Protein AF-A0A923EZ91-F1 (afdb_monomer_lite)

Secondary structure (DSSP, 8-state):
---HHHHHHHHHTSTTEEEEEEE-TTT--EEEEEE-SSTTPPTT---HHHHHHHHHHHHHTSTT--SS---EEEEE-SSEEEEEEEEEETTEEEEEEEEEETTT--HHHHHHHHHTS--TT---------TT-----S---S---PPPPPPP--------------------------------------TTTHHHH-HHHHHHHHHHHHHHHT------

Sequence (220 aa):
MESWSEVLRGVLDAPGVRYTCLADPATGAVVAAHGRAGPGDPAGAVPDEAAAVLGWGAAELGPGAAGIGFQDGVITTGATYHLVRTLRRDGTTMLAYLQVDRVRGNLALARRALLALPTDDQVPVPHPRRPGETPEPAGRSAADRAPAVPLPRREAGPGGAPPSAVAPSTSPSGATGEVPAVPLSAPPGQPGGRWADDLRTMARILAGLRRLDEYPTAGS

pLDDT: mean 74.23, std 20.12, range [34.09, 97.75]

Radius of gyration: 29.28 Å; chains: 1; bounding box: 71×85×53 Å

Structure (mmCIF, N/CA/C/O backbone):
data_AF-A0A923EZ91-F1
#
_entry.id   AF-A0A923EZ91-F1
#
loop_
_atom_site.group_PDB
_atom_site.id
_atom_site.type_symbol
_atom_site.label_atom_id
_atom_site.label_alt_id
_atom_site.label_comp_id
_atom_site.label_asym_id
_atom_site.label_entity_id
_atom_site.label_seq_id
_atom_site.pdbx_PDB_ins_code
_atom_site.Cartn_x
_atom_site.Cartn_y
_atom_site.Cartn_z
_atom_site.occupancy
_atom_site.B_iso_or_equiv
_atom_site.auth_seq_id
_atom_site.auth_comp_id
_atom_site.auth_asym_id
_atom_site.auth_atom_id
_atom_site.pdbx_PDB_model_num
ATOM 1 N N . MET A 1 1 ? -0.634 -14.173 20.125 1.00 61.66 1 MET A N 1
ATOM 2 C CA . MET A 1 1 ? -1.172 -13.237 19.119 1.00 61.66 1 MET A CA 1
ATOM 3 C C . MET A 1 1 ? 0.010 -12.802 18.275 1.00 61.66 1 MET A C 1
ATOM 5 O O . MET A 1 1 ? 0.963 -12.299 18.856 1.00 61.66 1 MET A O 1
ATOM 9 N N . GLU A 1 2 ? 0.012 -13.090 16.973 1.00 75.38 2 GLU A N 1
ATOM 10 C CA . GLU A 1 2 ? 1.128 -12.703 16.097 1.00 75.38 2 GLU A CA 1
ATOM 11 C C . GLU A 1 2 ? 1.251 -11.178 16.045 1.00 75.38 2 GLU A C 1
ATOM 13 O O . GLU A 1 2 ? 0.250 -10.453 15.972 1.00 75.38 2 GLU A O 1
ATOM 18 N N . SER A 1 3 ? 2.490 -10.693 16.116 1.00 88.88 3 SER A N 1
ATOM 19 C CA . SER A 1 3 ? 2.780 -9.265 15.988 1.00 88.88 3 SER A CA 1
ATOM 20 C C . SER A 1 3 ? 2.649 -8.827 14.527 1.00 88.88 3 SER A C 1
ATOM 22 O O . SER A 1 3 ? 2.959 -9.595 13.618 1.00 88.88 3 SER A O 1
ATOM 24 N N . TRP A 1 4 ? 2.269 -7.570 14.268 1.00 90.19 4 TRP A N 1
ATOM 25 C CA . TRP A 1 4 ? 2.244 -7.025 12.900 1.00 90.19 4 TRP A CA 1
ATOM 26 C C . TRP A 1 4 ? 3.580 -7.182 12.171 1.00 90.19 4 TRP A C 1
ATOM 28 O O . TRP A 1 4 ? 3.612 -7.433 10.971 1.00 90.19 4 TRP A O 1
ATOM 38 N N . SER A 1 5 ? 4.685 -7.095 12.909 1.00 90.31 5 SER A N 1
ATOM 39 C CA . SER A 1 5 ? 6.029 -7.303 12.378 1.00 90.31 5 SER A CA 1
ATOM 40 C C . SER A 1 5 ? 6.229 -8.714 11.808 1.00 90.31 5 SER A C 1
ATOM 42 O O . SER A 1 5 ? 6.845 -8.868 10.759 1.00 90.31 5 SER A O 1
ATOM 44 N N . GLU A 1 6 ? 5.697 -9.741 12.469 1.00 91.06 6 GLU A N 1
ATOM 45 C CA . GLU A 1 6 ? 5.786 -11.133 12.017 1.00 91.06 6 GLU A CA 1
ATOM 46 C C . GLU A 1 6 ? 4.914 -11.382 10.785 1.00 91.06 6 GLU A C 1
ATOM 48 O O . GLU A 1 6 ? 5.395 -11.923 9.790 1.00 91.06 6 GLU A O 1
ATOM 53 N N . VAL A 1 7 ? 3.679 -10.877 10.806 1.00 91.69 7 VAL A N 1
ATOM 54 C CA . VAL A 1 7 ? 2.744 -10.983 9.679 1.00 91.69 7 VAL A CA 1
ATOM 55 C C . VAL A 1 7 ? 3.311 -10.310 8.423 1.00 91.69 7 VAL A C 1
ATOM 57 O O . VAL A 1 7 ? 3.325 -10.907 7.347 1.00 91.69 7 VAL A O 1
ATOM 60 N N . LEU A 1 8 ? 3.831 -9.084 8.547 1.00 92.81 8 LEU A N 1
ATOM 61 C CA . LEU A 1 8 ? 4.430 -8.360 7.422 1.00 92.81 8 LEU A CA 1
ATOM 62 C C . LEU A 1 8 ? 5.681 -9.055 6.872 1.00 92.81 8 LEU A C 1
ATOM 64 O O . LEU A 1 8 ? 5.946 -8.980 5.673 1.00 92.81 8 LEU A O 1
ATOM 68 N N . ARG A 1 9 ? 6.440 -9.758 7.717 1.00 92.06 9 ARG A N 1
ATOM 69 C CA . ARG A 1 9 ? 7.590 -10.536 7.251 1.00 92.06 9 ARG A CA 1
ATOM 70 C C . ARG A 1 9 ? 7.154 -11.674 6.328 1.00 92.06 9 ARG A C 1
ATOM 72 O O . ARG A 1 9 ? 7.775 -11.845 5.290 1.00 92.06 9 ARG A O 1
ATOM 79 N N . GLY A 1 10 ? 6.054 -12.364 6.638 1.00 92.50 10 GLY A N 1
ATOM 80 C CA . GLY A 1 10 ? 5.489 -13.388 5.748 1.00 92.50 10 GLY A CA 1
ATOM 81 C C . GLY A 1 10 ? 4.967 -12.826 4.418 1.00 92.50 10 GLY A C 1
ATOM 82 O O . GLY A 1 10 ? 5.003 -13.503 3.394 1.00 92.50 10 GLY A O 1
ATOM 83 N N . VAL A 1 11 ? 4.531 -11.562 4.387 1.00 93.44 11 VAL A N 1
ATOM 84 C CA . VAL A 1 11 ? 4.134 -10.893 3.134 1.00 93.44 11 VAL A CA 1
ATOM 85 C C . VAL A 1 11 ? 5.327 -10.661 2.202 1.00 93.44 11 VAL A C 1
ATOM 87 O O . VAL A 1 11 ? 5.164 -10.744 0.983 1.00 93.44 11 VAL A O 1
ATOM 90 N N . LEU A 1 12 ? 6.524 -10.402 2.743 1.00 92.94 12 LEU A N 1
ATOM 91 C CA . LEU A 1 12 ? 7.735 -10.225 1.932 1.00 92.94 12 LEU A CA 1
ATOM 92 C C . LEU A 1 12 ? 8.145 -11.484 1.162 1.00 92.94 12 LEU A C 1
ATOM 94 O O . LEU A 1 12 ? 8.846 -11.367 0.160 1.00 92.94 12 LEU A O 1
ATOM 98 N N . ASP A 1 13 ? 7.689 -12.663 1.584 1.00 92.69 13 ASP A N 1
ATOM 99 C CA . ASP A 1 13 ? 7.975 -13.917 0.885 1.00 92.69 13 ASP A CA 1
ATOM 100 C C . ASP A 1 13 ? 7.211 -14.032 -0.449 1.00 92.69 13 ASP A C 1
ATOM 102 O O . ASP A 1 13 ? 7.511 -14.896 -1.279 1.00 92.69 13 ASP A O 1
ATOM 106 N N . ALA A 1 14 ? 6.228 -13.157 -0.702 1.00 92.56 14 ALA A N 1
ATOM 107 C CA . ALA A 1 14 ? 5.531 -13.128 -1.980 1.00 92.56 14 ALA A CA 1
ATOM 108 C C . ALA A 1 14 ? 6.472 -12.663 -3.119 1.00 92.56 14 ALA A C 1
ATOM 110 O O . ALA A 1 14 ? 7.186 -11.664 -2.979 1.00 92.56 14 ALA A O 1
ATOM 111 N N . PRO A 1 15 ? 6.457 -13.333 -4.292 1.00 92.69 15 PRO A N 1
ATOM 112 C CA . PRO A 1 15 ? 7.386 -13.034 -5.378 1.00 92.69 15 PRO A CA 1
ATOM 113 C C . PRO A 1 15 ? 7.377 -11.563 -5.811 1.00 92.69 15 PRO A C 1
ATOM 115 O O . PRO A 1 15 ? 6.359 -11.037 -6.270 1.00 92.69 15 PRO A O 1
ATOM 118 N N . GLY A 1 16 ? 8.549 -10.931 -5.706 1.00 92.19 16 GLY A N 1
ATOM 119 C CA . GLY A 1 16 ? 8.814 -9.557 -6.134 1.00 92.19 16 GLY A CA 1
ATOM 120 C C . GLY A 1 16 ? 8.332 -8.463 -5.184 1.00 92.19 16 GLY A C 1
ATOM 121 O O . GLY A 1 16 ? 8.466 -7.293 -5.538 1.00 92.19 16 GLY A O 1
ATOM 122 N N . VAL A 1 17 ? 7.821 -8.796 -3.993 1.00 94.81 17 VAL A N 1
ATOM 123 C CA . VAL A 1 17 ? 7.622 -7.797 -2.934 1.00 94.81 17 VAL A CA 1
ATOM 124 C C . VAL A 1 17 ? 8.995 -7.336 -2.435 1.00 94.81 17 VAL A C 1
ATOM 126 O O . VAL A 1 17 ? 9.851 -8.146 -2.090 1.00 94.81 17 VAL A O 1
ATOM 129 N N . ARG A 1 18 ? 9.231 -6.023 -2.437 1.00 93.69 18 ARG A N 1
ATOM 130 C CA . ARG A 1 18 ? 10.512 -5.409 -2.038 1.00 93.69 18 ARG A CA 1
ATOM 131 C C . ARG A 1 18 ? 10.446 -4.742 -0.672 1.00 93.69 18 ARG A C 1
ATOM 133 O O . ARG A 1 18 ? 11.436 -4.711 0.059 1.00 93.69 18 ARG A O 1
ATOM 140 N N . TYR A 1 19 ? 9.279 -4.199 -0.355 1.00 94.94 19 TYR A N 1
ATOM 141 C CA . TYR A 1 19 ? 9.038 -3.442 0.857 1.00 94.94 19 TYR A CA 1
ATOM 142 C C . TYR A 1 19 ? 7.577 -3.576 1.273 1.00 94.94 19 TYR A C 1
ATOM 144 O O . TYR A 1 19 ? 6.684 -3.652 0.426 1.00 94.94 19 TYR A O 1
ATOM 152 N N . THR A 1 20 ? 7.334 -3.575 2.577 1.00 96.50 20 THR A N 1
ATOM 153 C CA . THR A 1 20 ? 5.992 -3.499 3.139 1.00 96.50 20 THR A CA 1
ATOM 154 C C . THR A 1 20 ? 6.000 -2.745 4.458 1.00 96.50 20 THR A C 1
ATOM 156 O O . THR A 1 20 ? 6.954 -2.843 5.231 1.00 96.50 20 THR A O 1
ATOM 159 N N . CYS A 1 21 ? 4.937 -1.998 4.730 1.00 96.00 21 CYS A N 1
ATOM 160 C CA . CYS A 1 21 ? 4.754 -1.352 6.018 1.00 96.00 21 CYS A CA 1
ATOM 161 C C . CYS A 1 21 ? 3.283 -1.262 6.417 1.00 96.00 21 CYS A C 1
ATOM 163 O O . CYS A 1 21 ? 2.377 -1.453 5.604 1.00 96.00 21 CYS A O 1
ATOM 165 N N . LEU A 1 22 ? 3.076 -0.978 7.698 1.00 95.88 22 LEU A N 1
ATOM 166 C CA . LEU A 1 22 ? 1.795 -0.650 8.296 1.00 95.88 22 LEU A CA 1
ATOM 167 C C . LEU A 1 22 ? 1.913 0.730 8.937 1.00 95.88 22 LEU A C 1
ATOM 169 O O . LEU A 1 22 ? 2.823 0.951 9.739 1.00 95.88 22 LEU A O 1
ATOM 173 N N . ALA A 1 23 ? 1.002 1.635 8.598 1.00 95.75 23 ALA A N 1
ATOM 174 C CA . ALA A 1 23 ? 0.987 2.998 9.107 1.00 95.75 23 ALA A CA 1
ATOM 175 C C . ALA A 1 23 ? -0.370 3.358 9.712 1.00 95.75 23 ALA A C 1
ATOM 177 O O . ALA A 1 23 ? -1.413 2.914 9.234 1.00 95.75 23 ALA A O 1
ATOM 178 N N . ASP A 1 24 ? -0.344 4.190 10.744 1.00 93.75 24 ASP A N 1
ATOM 179 C CA . ASP A 1 24 ? -1.526 4.856 11.273 1.00 93.75 24 ASP A CA 1
ATOM 180 C C . ASP A 1 24 ? -1.874 6.049 10.360 1.00 93.75 24 ASP A C 1
ATOM 182 O O . ASP A 1 24 ? -1.075 6.984 10.257 1.00 93.75 24 ASP A O 1
ATOM 186 N N . PRO A 1 25 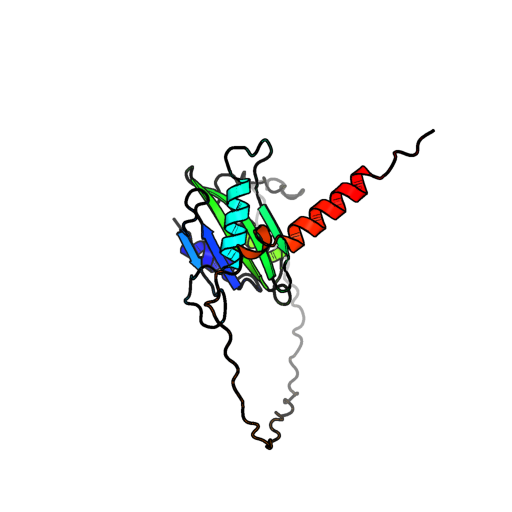? -3.037 6.050 9.684 1.00 92.75 25 PRO A N 1
ATOM 187 C CA . PRO A 1 25 ? -3.430 7.129 8.784 1.00 92.75 25 PRO A CA 1
ATOM 188 C C . PRO A 1 25 ? -3.717 8.452 9.504 1.00 92.75 25 PRO A C 1
ATOM 190 O O . PRO A 1 25 ? -3.631 9.500 8.873 1.00 92.75 25 PRO A O 1
ATOM 193 N N . ALA A 1 26 ? -4.054 8.435 10.799 1.00 90.38 26 ALA A N 1
ATOM 194 C CA . ALA A 1 26 ? -4.361 9.654 11.545 1.00 90.38 26 ALA A CA 1
ATOM 195 C C . ALA A 1 26 ? -3.096 10.454 11.881 1.00 90.38 26 ALA A C 1
ATOM 197 O O . ALA A 1 26 ? -3.114 11.684 11.876 1.00 90.38 26 ALA A O 1
ATOM 198 N N . THR A 1 27 ? -1.995 9.758 12.174 1.00 90.69 27 THR A N 1
ATOM 199 C CA . THR A 1 27 ? -0.721 10.373 12.579 1.00 90.69 27 THR A CA 1
ATOM 200 C C . THR A 1 27 ? 0.352 10.325 11.492 1.00 90.69 27 THR A C 1
ATOM 202 O O . THR A 1 27 ? 1.344 11.046 11.578 1.00 90.69 27 THR A O 1
ATOM 205 N N . GLY A 1 28 ? 0.188 9.463 10.485 1.00 90.19 28 GLY A N 1
ATOM 206 C CA . GLY A 1 28 ? 1.225 9.120 9.512 1.00 90.19 28 GLY A CA 1
ATOM 207 C C . GLY A 1 28 ? 2.343 8.239 10.086 1.00 90.19 28 GLY A C 1
ATOM 208 O O . GLY A 1 28 ? 3.320 7.963 9.390 1.00 90.19 28 GLY A O 1
ATOM 209 N N . ALA A 1 29 ? 2.239 7.801 11.346 1.00 92.62 29 ALA A N 1
ATOM 210 C CA . ALA A 1 29 ? 3.283 7.028 12.005 1.00 92.62 29 ALA A CA 1
ATOM 211 C C . ALA A 1 29 ? 3.342 5.590 11.472 1.00 92.62 29 ALA A C 1
ATOM 213 O O . ALA A 1 29 ? 2.330 4.893 11.400 1.00 92.62 29 ALA A O 1
ATOM 214 N N . VAL A 1 30 ? 4.545 5.111 11.149 1.00 94.06 30 VAL A N 1
ATOM 215 C CA . VAL A 1 30 ? 4.759 3.721 10.730 1.00 94.06 30 VAL A CA 1
ATOM 216 C C . VAL A 1 30 ? 4.922 2.822 11.951 1.00 94.06 30 VAL A C 1
ATOM 218 O O . VAL A 1 30 ? 5.868 2.958 12.722 1.00 94.06 30 VAL A O 1
ATOM 221 N N . VAL A 1 31 ? 3.990 1.883 12.106 1.00 93.38 31 VAL A N 1
ATOM 222 C CA . VAL A 1 31 ? 3.913 0.926 13.219 1.00 93.38 31 VAL A CA 1
ATOM 223 C C . VAL A 1 31 ? 4.880 -0.239 13.010 1.00 93.38 31 VAL A C 1
ATOM 225 O O . VAL A 1 31 ? 5.478 -0.745 13.957 1.00 93.38 31 VAL A O 1
ATOM 228 N N . ALA A 1 32 ? 5.031 -0.681 11.761 1.00 93.25 32 ALA A N 1
ATOM 229 C CA . ALA A 1 32 ? 5.967 -1.727 11.374 1.00 93.25 32 ALA A CA 1
ATOM 230 C C . ALA A 1 32 ? 6.364 -1.559 9.906 1.00 93.25 32 ALA A C 1
ATOM 232 O O . ALA A 1 32 ? 5.529 -1.213 9.074 1.00 93.25 32 ALA A O 1
ATOM 233 N N . ALA A 1 33 ? 7.621 -1.846 9.580 1.00 93.81 33 ALA A N 1
ATOM 234 C CA . ALA A 1 33 ? 8.127 -1.829 8.215 1.00 93.81 33 ALA A CA 1
ATOM 235 C C . ALA A 1 33 ? 9.182 -2.914 8.022 1.00 93.81 33 ALA A C 1
ATOM 237 O O . ALA A 1 33 ? 10.007 -3.149 8.904 1.00 93.81 33 ALA A O 1
ATOM 238 N N . HIS A 1 34 ? 9.173 -3.542 6.850 1.00 93.69 34 HIS A N 1
ATOM 239 C CA . HIS A 1 34 ? 10.154 -4.542 6.452 1.00 93.69 34 HIS A CA 1
ATOM 240 C C . HIS A 1 34 ? 10.511 -4.404 4.976 1.00 93.69 34 HIS A C 1
ATOM 242 O O . HIS A 1 34 ? 9.739 -3.899 4.163 1.00 93.69 34 HIS A O 1
ATOM 248 N N . GLY A 1 35 ? 11.688 -4.918 4.629 1.00 89.88 35 GLY A N 1
ATOM 249 C CA . GLY A 1 35 ? 12.231 -4.859 3.279 1.00 89.88 35 GLY A CA 1
ATOM 250 C C . GLY A 1 35 ? 13.130 -3.643 3.078 1.00 89.88 35 GLY A C 1
ATOM 251 O O . GLY A 1 35 ? 13.556 -2.998 4.042 1.00 89.88 35 GLY A O 1
ATOM 252 N N . ARG A 1 36 ? 13.460 -3.361 1.816 1.00 79.69 36 ARG A N 1
ATOM 253 C CA . ARG A 1 36 ? 14.387 -2.286 1.448 1.00 79.69 36 ARG A CA 1
ATOM 254 C C . ARG A 1 36 ? 13.772 -1.366 0.406 1.00 79.69 36 ARG A C 1
ATOM 256 O O . ARG A 1 36 ? 13.367 -1.824 -0.658 1.00 79.69 36 ARG A O 1
ATOM 263 N N . ALA A 1 37 ? 13.775 -0.077 0.731 1.00 66.06 37 ALA A N 1
ATOM 264 C CA . ALA A 1 37 ? 13.381 1.016 -0.149 1.00 66.06 37 ALA A CA 1
ATOM 265 C C . ALA A 1 37 ? 14.317 1.150 -1.362 1.00 66.06 37 ALA A C 1
ATOM 267 O O . ALA A 1 37 ? 13.864 1.350 -2.488 1.00 66.06 37 ALA A O 1
ATOM 268 N N . GLY A 1 38 ? 15.616 0.941 -1.141 1.00 68.50 38 GLY A N 1
ATOM 269 C CA . GLY A 1 38 ? 16.637 1.031 -2.170 1.00 68.50 38 GLY A CA 1
ATOM 270 C C . GLY A 1 38 ? 18.004 0.511 -1.712 1.00 68.50 38 GLY A C 1
ATOM 271 O O . GLY A 1 38 ? 18.172 0.022 -0.585 1.00 68.50 38 GLY A O 1
ATOM 272 N N . PRO A 1 39 ? 19.007 0.548 -2.605 1.00 67.75 39 PRO A N 1
ATOM 273 C CA . PRO A 1 39 ? 20.380 0.202 -2.267 1.00 67.75 39 PRO A CA 1
ATOM 274 C C . PRO A 1 39 ? 20.954 1.228 -1.282 1.00 67.75 39 PRO A C 1
ATOM 276 O O . PRO A 1 39 ? 21.077 2.399 -1.614 1.00 67.75 39 PRO A O 1
ATOM 279 N N . GLY A 1 40 ? 21.348 0.776 -0.090 1.00 71.44 40 GLY A N 1
ATOM 280 C CA . GLY A 1 40 ? 21.983 1.628 0.925 1.00 71.44 40 GLY A CA 1
ATOM 281 C C . GLY A 1 40 ? 21.047 2.124 2.027 1.00 71.44 40 GLY A C 1
ATOM 282 O O . GLY A 1 40 ? 21.537 2.516 3.082 1.00 71.44 40 GLY A O 1
ATOM 283 N N . ASP A 1 41 ? 19.731 2.004 1.849 1.00 74.31 41 ASP A N 1
ATOM 284 C CA . ASP A 1 41 ? 18.780 2.382 2.893 1.00 74.31 41 ASP A CA 1
ATOM 285 C C . ASP A 1 41 ? 18.815 1.396 4.072 1.00 74.31 41 ASP A C 1
ATOM 287 O O . ASP A 1 41 ? 18.983 0.172 3.872 1.00 74.31 41 ASP A O 1
ATOM 291 N N . PRO A 1 42 ? 18.650 1.896 5.314 1.00 74.88 42 PRO A N 1
ATOM 292 C CA . PRO A 1 42 ? 18.518 1.028 6.466 1.00 74.88 42 PRO A CA 1
ATOM 293 C C . PRO A 1 42 ? 17.230 0.208 6.352 1.00 74.88 42 PRO A C 1
ATOM 295 O O . PRO A 1 42 ? 16.220 0.650 5.799 1.00 74.88 42 PRO A O 1
ATOM 298 N N . ALA A 1 43 ? 17.272 -1.020 6.868 1.00 74.00 43 ALA A N 1
ATOM 299 C CA . ALA A 1 43 ? 16.097 -1.881 6.889 1.00 74.00 43 ALA A CA 1
ATOM 300 C C . ALA A 1 43 ? 14.959 -1.190 7.658 1.00 74.00 43 ALA A C 1
ATOM 302 O O . ALA A 1 43 ? 15.171 -0.687 8.759 1.00 74.00 43 ALA A O 1
ATOM 303 N N . GLY A 1 44 ? 13.765 -1.162 7.064 1.00 74.31 44 GLY A N 1
ATOM 304 C CA . GLY A 1 44 ? 12.589 -0.527 7.664 1.00 74.31 44 GLY A CA 1
ATOM 305 C C . GLY A 1 44 ? 12.463 0.985 7.434 1.00 74.31 44 GLY A C 1
ATOM 306 O O . GLY A 1 44 ? 11.438 1.546 7.815 1.00 74.31 44 GLY A O 1
ATOM 307 N N . ALA A 1 45 ? 13.424 1.644 6.771 1.00 84.81 45 ALA A N 1
ATOM 308 C CA . ALA A 1 45 ? 13.227 3.019 6.306 1.00 84.81 45 ALA A CA 1
ATOM 309 C C . ALA A 1 45 ? 12.021 3.106 5.366 1.00 84.81 45 ALA A C 1
ATOM 311 O O . ALA A 1 45 ? 11.817 2.218 4.539 1.00 84.81 45 ALA A O 1
ATOM 312 N N . VAL A 1 46 ? 11.228 4.169 5.495 1.00 89.31 46 VAL A N 1
ATOM 313 C CA . VAL A 1 46 ? 10.054 4.406 4.649 1.00 89.31 46 VAL A CA 1
ATOM 314 C C . VAL A 1 46 ? 10.513 5.085 3.358 1.00 89.31 46 VAL A C 1
ATOM 316 O O . VAL A 1 46 ? 11.022 6.200 3.440 1.00 89.31 46 VAL A O 1
ATOM 319 N N . PRO A 1 47 ? 10.364 4.449 2.180 1.00 90.56 47 PRO A N 1
ATOM 320 C CA . PRO A 1 47 ? 10.670 5.103 0.910 1.00 90.56 47 PRO A CA 1
ATOM 321 C C . PRO A 1 47 ? 9.789 6.339 0.690 1.00 90.56 47 PRO A C 1
ATOM 323 O O . PRO A 1 47 ? 8.604 6.303 1.021 1.00 90.56 47 PRO A O 1
ATOM 326 N N . ASP A 1 48 ? 10.310 7.370 0.020 1.00 90.81 48 ASP A N 1
ATOM 327 C CA . ASP A 1 48 ? 9.534 8.570 -0.349 1.00 90.81 48 ASP A CA 1
ATOM 328 C C . ASP A 1 48 ? 8.261 8.215 -1.138 1.00 90.81 48 ASP A C 1
ATOM 330 O O . ASP A 1 48 ? 7.180 8.744 -0.882 1.00 90.81 48 ASP A O 1
ATOM 334 N N . GLU A 1 49 ? 8.362 7.246 -2.055 1.00 91.06 49 GLU A N 1
ATOM 335 C CA . GLU A 1 49 ? 7.216 6.726 -2.811 1.00 91.06 49 GLU A CA 1
ATOM 336 C C . GLU A 1 49 ? 6.157 6.097 -1.893 1.00 91.06 49 GLU A C 1
ATOM 338 O O . GLU A 1 49 ? 4.959 6.262 -2.119 1.00 91.06 49 GLU A O 1
ATOM 343 N N . ALA A 1 50 ? 6.585 5.387 -0.842 1.00 93.44 50 ALA A N 1
ATOM 344 C CA . ALA A 1 50 ? 5.670 4.807 0.135 1.00 93.44 50 ALA A CA 1
ATOM 345 C C . ALA A 1 50 ? 4.999 5.900 0.968 1.00 93.44 50 ALA A C 1
ATOM 347 O O . ALA A 1 50 ? 3.788 5.851 1.156 1.00 93.44 50 ALA A O 1
ATOM 348 N N . ALA A 1 51 ? 5.754 6.910 1.409 1.00 94.00 51 ALA A N 1
ATOM 349 C CA . ALA A 1 51 ? 5.208 8.048 2.142 1.00 94.00 51 ALA A CA 1
ATOM 350 C C . ALA A 1 51 ? 4.147 8.801 1.319 1.00 94.00 51 ALA A C 1
ATOM 352 O O . ALA A 1 51 ? 3.080 9.119 1.841 1.00 94.00 51 ALA A O 1
ATOM 353 N N . ALA A 1 52 ? 4.389 9.013 0.022 1.00 94.88 52 ALA A N 1
ATOM 354 C CA . ALA A 1 52 ? 3.424 9.644 -0.876 1.00 94.88 52 ALA A CA 1
ATOM 355 C C . ALA A 1 52 ? 2.130 8.821 -1.024 1.00 94.88 52 ALA A C 1
ATOM 357 O O . ALA A 1 52 ? 1.032 9.368 -0.914 1.00 94.88 52 ALA A O 1
ATOM 358 N N . VAL A 1 53 ? 2.243 7.503 -1.228 1.00 96.12 53 VAL A N 1
ATOM 359 C CA . VAL A 1 53 ? 1.078 6.608 -1.358 1.00 96.12 53 VAL A CA 1
ATOM 360 C C . VAL A 1 53 ? 0.297 6.503 -0.047 1.00 96.12 53 VAL A C 1
ATOM 362 O O . VAL A 1 53 ? -0.932 6.508 -0.068 1.00 96.12 53 VAL A O 1
ATOM 365 N N . LEU A 1 54 ? 0.990 6.438 1.091 1.00 95.56 54 LEU A N 1
ATOM 366 C CA . LEU A 1 54 ? 0.365 6.435 2.413 1.00 95.56 54 LEU A CA 1
ATOM 367 C C . LEU A 1 54 ? -0.363 7.752 2.694 1.00 95.56 54 LEU A C 1
ATOM 369 O O . LEU A 1 54 ? -1.484 7.720 3.190 1.00 95.56 54 LEU A O 1
ATOM 373 N N . GLY A 1 55 ? 0.232 8.894 2.335 1.00 94.31 55 GLY A N 1
ATOM 374 C CA . GLY A 1 55 ? -0.405 10.206 2.465 1.00 94.31 55 GLY A CA 1
ATOM 375 C C . GLY A 1 55 ? -1.668 10.330 1.613 1.00 94.31 55 GLY A C 1
ATOM 376 O O . GLY A 1 55 ? -2.692 10.804 2.101 1.00 94.31 55 GLY A O 1
ATOM 377 N N . TRP A 1 56 ? -1.630 9.834 0.372 1.00 94.62 56 TRP A N 1
ATOM 378 C CA . TRP A 1 56 ? -2.828 9.734 -0.464 1.00 94.62 56 TRP A CA 1
ATOM 379 C C . TRP A 1 56 ? -3.892 8.833 0.180 1.00 94.62 56 TRP A C 1
ATOM 381 O O . TRP A 1 56 ? -5.022 9.270 0.372 1.00 94.62 56 TRP A O 1
ATOM 391 N N . GLY A 1 57 ? -3.529 7.612 0.587 1.00 93.12 57 GLY A N 1
ATOM 392 C CA . GLY A 1 57 ? -4.468 6.678 1.216 1.00 93.12 57 GLY A CA 1
ATOM 393 C C . GLY A 1 57 ? -5.080 7.223 2.511 1.00 93.12 57 GLY A C 1
ATOM 394 O O . GLY A 1 57 ? -6.250 6.980 2.788 1.00 93.12 57 GLY A O 1
ATOM 395 N N . ALA A 1 58 ? -4.319 7.997 3.290 1.00 92.56 58 ALA A N 1
ATOM 396 C CA . ALA A 1 58 ? -4.816 8.655 4.494 1.00 92.56 58 ALA A CA 1
ATOM 397 C C . ALA A 1 58 ? -5.832 9.761 4.165 1.00 92.56 58 ALA A C 1
ATOM 399 O O . ALA A 1 58 ? -6.836 9.892 4.863 1.00 92.56 58 ALA A O 1
ATOM 400 N N . ALA A 1 59 ? -5.619 10.515 3.081 1.00 91.00 59 ALA A N 1
ATOM 401 C CA . ALA A 1 59 ? -6.569 11.527 2.620 1.00 91.00 59 ALA A CA 1
ATOM 402 C C . ALA A 1 59 ? -7.917 10.911 2.199 1.00 91.00 59 ALA A C 1
ATOM 404 O O . ALA A 1 59 ? -8.964 11.469 2.521 1.00 91.00 59 ALA A O 1
ATOM 405 N N . GLU A 1 60 ? -7.906 9.728 1.574 1.00 90.00 60 GLU A N 1
ATOM 406 C CA . GLU A 1 60 ? -9.126 8.981 1.212 1.00 90.00 60 GLU A CA 1
ATOM 407 C C . GLU A 1 60 ? -9.912 8.462 2.437 1.00 90.00 60 GLU A C 1
ATOM 409 O O . GLU A 1 60 ? -11.096 8.137 2.334 1.00 90.00 60 GLU A O 1
ATOM 414 N N . LEU A 1 61 ? -9.270 8.388 3.609 1.00 87.12 61 LEU A N 1
ATOM 415 C CA . LEU A 1 61 ? -9.893 8.008 4.884 1.00 87.12 61 LEU A CA 1
ATOM 416 C C . LEU A 1 61 ? -10.371 9.214 5.715 1.00 87.12 61 LEU A C 1
ATOM 418 O O . LEU A 1 61 ? -10.954 9.027 6.785 1.00 87.12 61 LEU A O 1
ATOM 422 N N . GLY A 1 62 ? -10.114 10.442 5.257 1.00 74.75 62 GLY A N 1
ATOM 423 C CA . GLY A 1 62 ? -10.360 11.667 6.013 1.00 74.75 62 GLY A CA 1
ATOM 424 C C . GLY A 1 62 ? -11.844 12.018 6.232 1.00 74.75 62 GLY A C 1
ATOM 425 O O . GLY A 1 62 ? -12.740 11.515 5.542 1.00 74.75 62 GLY A O 1
ATOM 426 N N . PRO A 1 63 ? -12.132 12.928 7.185 1.00 60.16 63 PRO A N 1
ATOM 427 C CA . PRO A 1 63 ? -13.481 13.424 7.446 1.00 60.16 63 PRO A CA 1
ATOM 428 C C . PRO A 1 63 ? -14.009 14.180 6.220 1.00 60.16 63 PRO A C 1
ATOM 430 O O . PRO A 1 63 ? -13.573 15.289 5.923 1.00 60.16 63 PRO A O 1
ATOM 433 N N . GLY A 1 64 ? -14.937 13.559 5.493 1.00 55.06 64 GLY A N 1
ATOM 434 C CA . GLY A 1 64 ? -15.460 14.080 4.226 1.00 55.06 64 GLY A CA 1
ATOM 435 C C . GLY A 1 64 ? -15.580 13.036 3.117 1.00 55.06 64 GLY A C 1
ATOM 436 O O . GLY A 1 64 ? -16.206 13.327 2.101 1.00 55.06 64 GLY A O 1
ATOM 437 N N . ALA A 1 65 ? -15.056 11.819 3.318 1.00 60.00 65 ALA A N 1
ATOM 438 C CA . ALA A 1 65 ? -15.315 10.676 2.444 1.00 60.00 65 ALA A CA 1
ATOM 439 C C . ALA A 1 65 ? -16.809 10.282 2.496 1.00 60.00 65 ALA A C 1
ATOM 441 O O . ALA A 1 65 ? -17.232 9.394 3.235 1.00 60.00 65 ALA A O 1
ATOM 442 N N . ALA A 1 66 ? -17.645 11.002 1.748 1.00 45.97 66 ALA A N 1
ATOM 443 C CA . ALA A 1 66 ? -19.067 10.732 1.610 1.00 45.97 66 ALA A CA 1
ATOM 444 C C . ALA A 1 66 ? -19.267 9.526 0.678 1.00 45.97 66 ALA A C 1
ATOM 446 O O . ALA A 1 66 ? -19.335 9.679 -0.539 1.00 45.97 66 ALA A O 1
ATOM 447 N N . GLY A 1 67 ? -19.341 8.315 1.237 1.00 61.75 67 GLY A N 1
ATOM 448 C CA . GLY A 1 67 ? -19.626 7.103 0.466 1.00 61.75 67 GLY A CA 1
ATOM 449 C C . GLY A 1 67 ? -18.949 5.837 0.987 1.00 61.75 67 GLY A C 1
ATOM 450 O O . GLY A 1 67 ? -18.482 5.776 2.123 1.00 61.75 67 GLY A O 1
ATOM 451 N N . ILE A 1 68 ? -18.943 4.809 0.129 1.00 63.75 68 ILE A N 1
ATOM 452 C CA . ILE A 1 68 ? -18.266 3.521 0.330 1.00 63.75 68 ILE A CA 1
ATOM 453 C C . ILE A 1 68 ? -16.781 3.811 0.603 1.00 63.75 68 ILE A C 1
ATOM 455 O O . ILE A 1 68 ? -16.057 4.207 -0.305 1.00 63.75 68 ILE A O 1
ATOM 459 N N . GLY A 1 69 ? -16.349 3.676 1.861 1.00 78.44 69 GLY A N 1
ATOM 460 C CA . GLY A 1 69 ? -15.001 4.065 2.288 1.00 78.44 69 GLY A CA 1
ATOM 461 C C . GLY A 1 69 ? -13.896 3.271 1.588 1.00 78.44 69 GLY A C 1
ATOM 462 O O . GLY A 1 69 ? -14.085 2.094 1.271 1.00 78.44 69 GLY A O 1
ATOM 463 N N . PHE A 1 70 ? -12.740 3.910 1.388 1.00 88.19 70 PHE A N 1
ATOM 464 C CA . PHE A 1 70 ? -11.575 3.328 0.721 1.00 88.19 70 PHE A CA 1
ATOM 465 C C . PHE A 1 70 ? -11.160 1.986 1.348 1.00 88.19 70 PHE A C 1
ATOM 467 O O . PHE A 1 70 ? -10.891 1.902 2.549 1.00 88.19 70 PHE A O 1
ATOM 474 N N . GLN A 1 71 ? -11.123 0.929 0.530 1.00 89.88 71 GLN A N 1
ATOM 475 C CA . GLN A 1 71 ? -10.812 -0.438 0.967 1.00 89.88 71 GLN A CA 1
ATOM 476 C C . GLN A 1 71 ? -9.411 -0.861 0.543 1.00 89.88 71 GLN A C 1
ATOM 478 O O . GLN A 1 71 ? -8.577 -1.193 1.380 1.00 89.88 71 GLN A O 1
ATOM 483 N N . ASP A 1 72 ? -9.157 -0.873 -0.763 1.00 93.69 72 ASP A N 1
ATOM 484 C CA . ASP A 1 72 ? -7.861 -1.186 -1.339 1.00 93.69 72 ASP A CA 1
ATOM 485 C C . ASP A 1 72 ? -7.642 -0.409 -2.641 1.00 93.69 72 ASP A C 1
ATOM 487 O O . ASP A 1 72 ? -8.578 0.105 -3.256 1.00 93.69 72 ASP A O 1
ATOM 491 N N . GLY A 1 73 ? -6.379 -0.286 -3.032 1.00 94.62 73 GLY A N 1
ATOM 492 C CA . GLY A 1 73 ? -5.970 0.377 -4.257 1.00 94.62 73 GLY A CA 1
ATOM 493 C C . GLY A 1 73 ? -4.663 -0.196 -4.783 1.00 94.62 73 GLY A C 1
ATOM 494 O O . GLY A 1 73 ? -3.809 -0.664 -4.025 1.00 94.62 73 GLY A O 1
ATOM 495 N N . VAL A 1 74 ? -4.510 -0.150 -6.106 1.00 97.56 74 VAL A N 1
ATOM 496 C CA . VAL A 1 74 ? -3.260 -0.472 -6.797 1.00 97.56 74 VAL A CA 1
ATOM 497 C C . VAL A 1 74 ? -2.860 0.731 -7.633 1.00 97.56 74 VAL A C 1
ATOM 499 O O . VAL A 1 74 ? -3.565 1.112 -8.564 1.00 97.56 74 VAL A O 1
ATOM 502 N N . ILE A 1 75 ? -1.705 1.302 -7.324 1.00 96.31 75 ILE A N 1
ATOM 503 C CA . ILE A 1 75 ? -1.102 2.393 -8.081 1.00 96.31 75 ILE A CA 1
ATOM 504 C C . ILE A 1 75 ? 0.059 1.802 -8.872 1.00 96.31 75 ILE A C 1
ATOM 506 O O . ILE A 1 75 ? 0.919 1.108 -8.331 1.00 96.31 75 ILE A O 1
ATOM 510 N N . THR A 1 76 ? 0.076 2.052 -10.175 1.00 96.00 76 THR A N 1
ATOM 511 C CA . THR A 1 76 ? 1.140 1.572 -11.059 1.00 96.00 76 THR A CA 1
ATOM 512 C C . THR A 1 76 ? 2.050 2.731 -11.421 1.00 96.00 76 THR A C 1
ATOM 514 O O . THR A 1 76 ? 1.588 3.725 -11.977 1.00 96.00 76 THR A O 1
ATOM 517 N N . THR A 1 77 ? 3.342 2.590 -11.147 1.00 92.31 77 THR A N 1
ATOM 518 C CA . THR A 1 77 ? 4.381 3.519 -11.602 1.00 92.31 77 THR A CA 1
ATOM 519 C C . THR A 1 77 ? 5.293 2.819 -12.613 1.00 92.31 77 THR A C 1
ATOM 521 O O . THR A 1 77 ? 4.982 1.729 -13.105 1.00 92.31 77 THR A O 1
ATOM 524 N N . GLY A 1 78 ? 6.407 3.455 -12.990 1.00 91.56 78 GLY A N 1
ATOM 525 C CA . GLY A 1 78 ? 7.302 2.945 -14.031 1.00 91.56 78 GLY A CA 1
ATOM 526 C C . GLY A 1 78 ? 7.740 1.499 -13.780 1.00 91.56 78 GLY A C 1
ATOM 527 O O . GLY A 1 78 ? 7.422 0.612 -14.576 1.00 91.56 78 GLY A O 1
ATOM 528 N N . ALA A 1 79 ? 8.421 1.262 -12.656 1.00 90.81 79 ALA A N 1
ATOM 529 C CA . ALA A 1 79 ? 9.026 -0.029 -12.319 1.00 90.81 79 ALA A CA 1
ATOM 530 C C . ALA A 1 79 ? 8.317 -0.783 -11.181 1.00 90.81 79 ALA A C 1
ATOM 532 O O . ALA A 1 79 ? 8.745 -1.884 -10.828 1.00 90.81 79 ALA A O 1
ATOM 533 N N . THR A 1 80 ? 7.245 -0.219 -10.623 1.00 95.19 80 THR A N 1
ATOM 534 C CA . THR A 1 80 ? 6.705 -0.664 -9.339 1.00 95.19 80 THR A CA 1
ATOM 535 C C . THR A 1 80 ? 5.177 -0.657 -9.335 1.00 95.19 80 THR A C 1
ATOM 537 O O . THR A 1 80 ? 4.540 0.262 -9.851 1.00 95.19 80 THR A O 1
ATOM 540 N N . TYR A 1 81 ? 4.580 -1.681 -8.730 1.00 97.19 81 TYR A N 1
ATOM 541 C CA . TYR A 1 81 ? 3.204 -1.628 -8.249 1.00 97.19 81 TYR A CA 1
ATOM 542 C C . TYR A 1 81 ? 3.205 -1.269 -6.766 1.00 97.19 81 TYR A C 1
ATOM 544 O O . TYR A 1 81 ? 3.921 -1.878 -5.970 1.00 97.19 81 TYR A O 1
ATOM 552 N N . HIS A 1 82 ? 2.376 -0.305 -6.402 1.00 97.31 82 HIS A N 1
ATOM 553 C CA . HIS A 1 82 ? 2.143 0.121 -5.034 1.00 97.31 82 HIS A CA 1
ATOM 554 C C . HIS A 1 82 ? 0.743 -0.336 -4.651 1.00 97.31 82 HIS A C 1
ATOM 556 O O . HIS A 1 82 ? -0.240 0.101 -5.248 1.00 97.31 82 HIS A O 1
ATOM 562 N N . LEU A 1 83 ? 0.649 -1.258 -3.705 1.00 97.75 83 LEU A N 1
ATOM 563 C CA . LEU A 1 83 ? -0.630 -1.734 -3.206 1.00 97.75 83 LEU A CA 1
ATOM 564 C C . LEU A 1 83 ? -0.847 -1.105 -1.841 1.00 97.75 83 LEU A C 1
ATOM 566 O O . LEU A 1 83 ? 0.058 -1.112 -1.009 1.00 97.75 83 LEU A O 1
ATOM 570 N N . VAL A 1 84 ? -2.046 -0.597 -1.610 1.00 97.31 84 VAL A N 1
ATOM 571 C CA . VAL A 1 84 ? -2.442 -0.044 -0.320 1.00 97.31 84 VAL A CA 1
ATOM 572 C C . VAL A 1 84 ? -3.813 -0.582 0.053 1.00 97.31 84 VAL A C 1
ATOM 574 O O . VAL A 1 84 ? -4.673 -0.761 -0.809 1.00 97.31 84 VAL A O 1
ATOM 577 N N . ARG A 1 85 ? -3.999 -0.908 1.329 1.00 95.81 85 ARG A N 1
ATOM 578 C CA . ARG A 1 85 ? -5.244 -1.457 1.861 1.00 95.81 85 ARG A CA 1
ATOM 579 C C . ARG A 1 85 ? -5.526 -0.892 3.242 1.00 95.81 85 ARG A C 1
ATOM 581 O O . ARG A 1 85 ? -4.641 -0.865 4.095 1.00 95.81 85 ARG A O 1
ATOM 588 N N . THR A 1 86 ? -6.775 -0.522 3.466 1.00 94.69 86 THR A N 1
ATOM 589 C CA . THR A 1 86 ? -7.303 -0.189 4.784 1.00 94.69 86 THR A CA 1
ATOM 590 C C . THR A 1 86 ? -7.514 -1.471 5.581 1.00 94.69 86 THR A C 1
ATOM 592 O O . THR A 1 86 ? -8.178 -2.401 5.123 1.00 94.69 86 THR A O 1
ATOM 595 N N . LEU A 1 87 ? -6.944 -1.524 6.779 1.00 93.06 87 LEU A N 1
ATOM 596 C CA . LEU A 1 87 ? -7.160 -2.587 7.752 1.00 93.06 87 LEU A CA 1
ATOM 597 C C . LEU A 1 87 ? -7.830 -1.994 8.984 1.00 93.06 87 LEU A C 1
ATOM 599 O O . LEU A 1 87 ? -7.461 -0.911 9.434 1.00 93.06 87 LEU A O 1
ATOM 603 N N . ARG A 1 88 ? -8.786 -2.719 9.556 1.00 90.19 88 ARG A N 1
ATOM 604 C CA . ARG A 1 88 ? -9.381 -2.390 10.850 1.00 90.19 88 ARG A CA 1
ATOM 605 C C . ARG A 1 88 ? -9.065 -3.500 11.828 1.00 90.19 88 ARG A C 1
ATOM 607 O O . ARG A 1 88 ? -9.275 -4.667 11.513 1.00 90.19 88 ARG A O 1
ATOM 614 N N . ARG A 1 89 ? -8.529 -3.144 12.988 1.00 84.81 89 ARG A N 1
ATOM 615 C CA . ARG A 1 89 ? -8.230 -4.105 14.046 1.00 84.81 89 ARG A CA 1
ATOM 616 C C . ARG A 1 89 ? -8.374 -3.454 15.407 1.00 84.81 89 ARG A C 1
ATOM 618 O O . ARG A 1 89 ? -7.802 -2.389 15.632 1.00 84.81 89 ARG A O 1
ATOM 625 N N . ASP A 1 90 ? -9.124 -4.092 16.297 1.00 84.62 90 ASP A N 1
ATOM 626 C CA . ASP A 1 90 ? -9.345 -3.640 17.673 1.00 84.62 90 ASP A CA 1
ATOM 627 C C . ASP A 1 90 ? -9.858 -2.182 17.722 1.00 84.62 90 ASP A C 1
ATOM 629 O O . ASP A 1 90 ? -9.427 -1.364 18.534 1.00 84.62 90 ASP A O 1
ATOM 633 N N . GLY A 1 91 ? -10.738 -1.817 16.780 1.00 82.94 91 GLY A N 1
ATOM 634 C CA . GLY A 1 91 ? -11.287 -0.459 16.644 1.00 82.94 91 GLY A CA 1
ATOM 635 C C . GLY A 1 91 ? -10.329 0.585 16.052 1.00 82.94 91 GLY A C 1
ATOM 636 O O . GLY A 1 91 ? -10.723 1.735 15.871 1.00 82.94 91 GLY A O 1
ATOM 637 N N . THR A 1 92 ? -9.098 0.202 15.705 1.00 87.62 92 THR A N 1
ATOM 638 C CA . THR A 1 92 ? -8.104 1.088 15.086 1.00 87.62 92 THR A CA 1
ATOM 639 C C . THR A 1 92 ? -8.046 0.863 13.578 1.00 87.62 92 THR A C 1
ATOM 641 O O . THR A 1 92 ? -7.998 -0.277 13.114 1.00 87.62 92 THR A O 1
ATOM 644 N N . THR A 1 93 ? -8.037 1.949 12.801 1.00 92.00 93 THR A N 1
ATOM 645 C CA . THR A 1 93 ? -7.839 1.894 11.345 1.00 92.00 93 THR A CA 1
ATOM 646 C C . THR A 1 93 ? -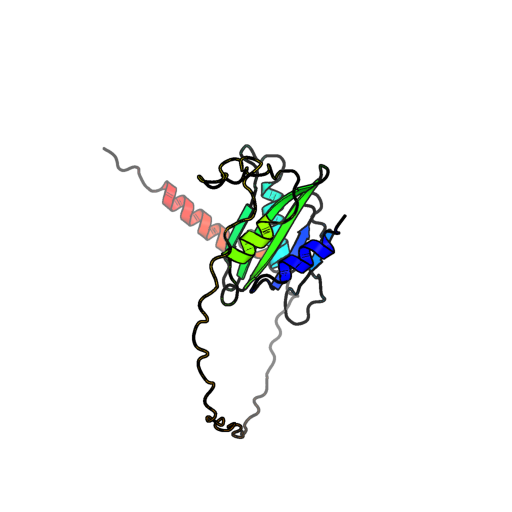6.359 2.072 11.027 1.00 92.00 93 THR A C 1
ATOM 648 O O . THR A 1 93 ? -5.723 2.969 11.563 1.00 92.00 93 THR A O 1
ATOM 651 N N . MET A 1 94 ? -5.821 1.227 10.153 1.00 94.38 94 MET A N 1
ATOM 652 C CA . MET A 1 94 ? -4.431 1.234 9.700 1.00 94.38 94 MET A CA 1
ATOM 653 C C . MET A 1 94 ? -4.377 1.164 8.171 1.00 94.38 94 MET A C 1
ATOM 655 O O . MET A 1 94 ? -5.283 0.627 7.533 1.00 94.38 94 MET A O 1
ATOM 659 N N . LEU A 1 95 ? -3.286 1.640 7.579 1.00 96.38 95 LEU A N 1
ATOM 660 C CA . LEU A 1 95 ? -2.965 1.459 6.166 1.00 96.38 95 LEU A CA 1
ATOM 661 C C . LEU A 1 95 ? -1.821 0.463 6.015 1.00 96.38 95 LEU A C 1
ATOM 663 O O . LEU A 1 95 ? -0.705 0.709 6.471 1.00 96.38 95 LEU A O 1
ATOM 667 N N . ALA A 1 96 ? -2.093 -0.658 5.354 1.00 96.88 96 ALA A N 1
ATOM 668 C CA . ALA A 1 96 ? -1.067 -1.587 4.906 1.00 96.88 96 ALA A CA 1
ATOM 669 C C . ALA A 1 96 ? -0.601 -1.206 3.503 1.00 96.88 96 ALA A C 1
ATOM 671 O O . ALA A 1 96 ? -1.423 -0.967 2.621 1.00 96.88 96 ALA A O 1
ATOM 672 N N . TYR A 1 97 ? 0.711 -1.201 3.295 1.00 97.69 97 TYR A N 1
ATOM 673 C CA . TYR A 1 97 ? 1.349 -0.857 2.031 1.00 97.69 97 TYR A CA 1
ATOM 674 C C . TYR A 1 97 ? 2.329 -1.948 1.596 1.00 97.69 97 TYR A C 1
ATOM 676 O O . TYR A 1 97 ? 3.109 -2.454 2.408 1.00 97.69 97 TYR A O 1
ATOM 684 N N . LEU A 1 98 ? 2.316 -2.289 0.306 1.00 97.00 98 LEU A N 1
ATOM 685 C CA . LEU A 1 98 ? 3.290 -3.166 -0.344 1.00 97.00 98 LEU A CA 1
ATOM 686 C C . LEU A 1 98 ? 3.867 -2.475 -1.581 1.00 97.00 98 LEU A C 1
ATOM 688 O O . LEU A 1 98 ? 3.132 -1.967 -2.428 1.00 97.00 98 LEU A O 1
ATOM 692 N N . GLN A 1 99 ? 5.183 -2.568 -1.730 1.00 96.38 99 GLN A N 1
ATOM 693 C CA . GLN A 1 99 ? 5.908 -2.207 -2.939 1.00 96.38 99 GLN A CA 1
ATOM 694 C C . GLN A 1 99 ? 6.322 -3.481 -3.681 1.00 96.38 99 GLN A C 1
ATOM 696 O O . GLN A 1 99 ? 7.024 -4.331 -3.125 1.00 96.38 99 GLN A O 1
ATOM 701 N N . VAL A 1 100 ? 5.915 -3.614 -4.942 1.00 96.19 100 VAL A N 1
ATOM 702 C CA . VAL A 1 100 ? 6.135 -4.817 -5.754 1.00 96.19 100 VAL A CA 1
ATOM 703 C C . VAL A 1 100 ? 6.865 -4.451 -7.039 1.00 96.19 100 VAL A C 1
ATOM 705 O O . VAL A 1 100 ? 6.437 -3.570 -7.776 1.00 96.19 100 VAL A O 1
ATOM 708 N N . ASP A 1 101 ? 7.954 -5.153 -7.333 1.00 94.56 101 ASP A N 1
ATOM 709 C CA . ASP A 1 101 ? 8.673 -5.054 -8.602 1.00 94.56 101 ASP A CA 1
ATOM 710 C C . ASP A 1 101 ? 7.751 -5.411 -9.777 1.00 94.56 101 ASP A C 1
ATOM 712 O O . ASP A 1 101 ? 7.173 -6.496 -9.812 1.00 94.56 101 ASP A O 1
ATOM 716 N N . ARG A 1 102 ? 7.623 -4.524 -10.764 1.00 94.56 102 ARG A N 1
ATOM 717 C CA . ARG A 1 102 ? 6.728 -4.734 -11.908 1.00 94.56 102 ARG A CA 1
ATOM 718 C C . ARG A 1 102 ? 7.220 -5.801 -12.886 1.00 94.56 102 ARG A C 1
ATOM 720 O O . ARG A 1 102 ? 6.403 -6.419 -13.563 1.00 94.56 102 ARG A O 1
ATOM 727 N N . VAL A 1 103 ? 8.533 -5.990 -12.989 1.00 93.12 103 VAL A N 1
ATOM 728 C CA . VAL A 1 103 ? 9.167 -6.926 -13.928 1.00 93.12 103 VAL A CA 1
ATOM 729 C C . VAL A 1 103 ? 9.269 -8.319 -13.315 1.00 93.12 103 VAL A C 1
ATOM 731 O O . VAL A 1 103 ? 9.080 -9.318 -14.002 1.00 93.12 103 VAL A O 1
ATOM 734 N N . ARG A 1 104 ? 9.591 -8.391 -12.023 1.00 91.94 104 ARG A N 1
ATOM 735 C CA . ARG A 1 104 ? 9.877 -9.641 -11.307 1.00 91.94 104 ARG A CA 1
ATOM 736 C C . ARG A 1 104 ? 8.719 -10.121 -10.440 1.00 91.94 104 ARG A C 1
ATOM 738 O O . ARG A 1 104 ? 8.722 -11.278 -10.027 1.00 91.94 104 ARG A O 1
ATOM 745 N N . GLY A 1 105 ? 7.779 -9.242 -10.106 1.00 93.12 105 GLY A N 1
ATOM 746 C CA . GLY A 1 105 ? 6.717 -9.533 -9.158 1.00 93.12 105 GLY A CA 1
ATOM 747 C C . GLY A 1 105 ? 5.467 -10.132 -9.776 1.00 93.12 105 GLY A C 1
ATOM 748 O O . GLY A 1 105 ? 5.141 -9.921 -10.943 1.00 93.12 105 GLY A O 1
ATOM 749 N N . ASN A 1 106 ? 4.732 -10.869 -8.947 1.00 95.12 106 ASN A N 1
ATOM 750 C CA . ASN A 1 106 ? 3.419 -11.392 -9.296 1.00 95.12 106 ASN A CA 1
ATOM 751 C C . ASN A 1 106 ? 2.340 -10.590 -8.558 1.00 95.12 106 ASN A C 1
ATOM 753 O O . ASN A 1 106 ? 2.076 -10.829 -7.379 1.00 95.12 106 ASN A O 1
ATOM 757 N N . LEU A 1 107 ? 1.698 -9.652 -9.265 1.00 96.00 107 LEU A N 1
ATOM 758 C CA . LEU A 1 107 ? 0.688 -8.757 -8.688 1.00 96.00 107 LEU A CA 1
ATOM 759 C C . LEU A 1 107 ? -0.490 -9.519 -8.060 1.00 96.00 107 LEU A C 1
ATOM 761 O O . LEU A 1 107 ? -0.988 -9.115 -7.012 1.00 96.00 107 LEU A O 1
ATOM 765 N N . ALA A 1 108 ? -0.920 -10.633 -8.658 1.00 96.19 108 ALA A N 1
ATOM 766 C CA . ALA A 1 108 ? -2.025 -11.427 -8.126 1.00 96.19 108 ALA A CA 1
ATOM 767 C C . ALA A 1 108 ? -1.659 -12.078 -6.783 1.00 96.19 108 ALA A C 1
ATOM 769 O O . ALA A 1 108 ? -2.457 -12.049 -5.846 1.00 96.19 108 ALA A O 1
ATOM 770 N N . LEU A 1 109 ? -0.441 -12.621 -6.666 1.00 96.25 109 LEU A N 1
ATOM 771 C CA . LEU A 1 109 ? 0.052 -13.179 -5.405 1.00 96.25 109 LEU A CA 1
ATOM 772 C C . LEU A 1 109 ? 0.286 -12.094 -4.354 1.00 96.25 109 LEU A C 1
ATOM 774 O O . LEU A 1 109 ? -0.110 -12.284 -3.208 1.00 96.25 109 LEU A O 1
ATOM 778 N N . ALA A 1 110 ? 0.850 -10.949 -4.740 1.00 96.25 110 ALA A N 1
ATOM 779 C CA . ALA A 1 110 ? 1.037 -9.822 -3.831 1.00 96.25 110 ALA A CA 1
ATOM 780 C C . ALA A 1 110 ? -0.306 -9.291 -3.302 1.00 96.25 110 ALA A C 1
ATOM 782 O O . ALA A 1 110 ? -0.464 -9.087 -2.099 1.00 96.25 110 ALA A O 1
ATOM 783 N N . ARG A 1 111 ? -1.318 -9.154 -4.170 1.00 96.50 111 ARG A N 1
ATOM 784 C CA . ARG A 1 111 ? -2.669 -8.759 -3.754 1.00 96.50 111 ARG A CA 1
ATOM 785 C C . ARG A 1 111 ? -3.308 -9.809 -2.852 1.00 96.50 111 ARG A C 1
ATOM 787 O O . ARG A 1 111 ? -3.917 -9.450 -1.852 1.00 96.50 111 ARG A O 1
ATOM 794 N N . ARG A 1 112 ? -3.141 -11.101 -3.152 1.00 95.75 112 ARG A N 1
ATOM 795 C CA . ARG A 1 112 ? -3.609 -12.184 -2.273 1.00 95.75 112 ARG A CA 1
ATOM 796 C C . ARG A 1 112 ? -2.949 -12.117 -0.893 1.00 95.75 112 ARG A C 1
ATOM 798 O O . ARG A 1 112 ? -3.653 -12.272 0.098 1.00 95.75 112 ARG A O 1
ATOM 805 N N . ALA A 1 113 ? -1.641 -11.870 -0.823 1.00 95.00 113 ALA A N 1
ATOM 806 C CA . ALA A 1 113 ? -0.919 -11.722 0.439 1.00 95.00 113 ALA A CA 1
ATOM 807 C C . ALA A 1 113 ? -1.427 -10.512 1.243 1.00 95.00 113 ALA A C 1
ATOM 809 O O . ALA A 1 113 ? -1.710 -10.640 2.430 1.00 95.00 113 ALA A O 1
ATOM 810 N N . LEU A 1 114 ? -1.651 -9.371 0.584 1.00 95.25 114 LEU A N 1
ATOM 811 C CA . LEU A 1 114 ? -2.243 -8.182 1.205 1.00 95.25 114 LEU A CA 1
ATOM 812 C C . LEU A 1 114 ? -3.680 -8.424 1.700 1.00 95.25 114 LEU A C 1
ATOM 814 O O . LEU A 1 114 ? -4.066 -7.944 2.766 1.00 95.25 114 LEU A O 1
ATOM 818 N N . LEU A 1 115 ? -4.479 -9.188 0.950 1.00 94.19 115 LEU A N 1
ATOM 819 C CA . LEU A 1 115 ? -5.846 -9.554 1.331 1.00 94.19 115 LEU A CA 1
ATOM 820 C C . LEU A 1 115 ? -5.904 -10.553 2.498 1.00 94.19 115 LEU A C 1
ATOM 822 O O . LEU A 1 115 ? -6.895 -10.573 3.227 1.00 94.19 115 LEU A O 1
ATOM 826 N N . ALA A 1 116 ? -4.847 -11.343 2.695 1.00 93.12 116 ALA A N 1
ATOM 827 C CA . ALA A 1 116 ? -4.721 -12.295 3.796 1.00 93.12 116 ALA A CA 1
ATOM 828 C C . ALA A 1 116 ? -4.306 -11.643 5.127 1.00 93.12 116 ALA A C 1
ATOM 830 O O . ALA A 1 116 ? -4.310 -12.319 6.154 1.00 93.12 116 ALA A O 1
ATOM 831 N N . LEU A 1 117 ? -3.952 -10.351 5.127 1.00 92.62 117 LEU A N 1
ATOM 832 C CA . LEU A 1 117 ? -3.661 -9.633 6.364 1.00 92.62 117 LEU A CA 1
ATOM 833 C C . LEU A 1 117 ? -4.889 -9.635 7.295 1.00 92.62 117 LEU A C 1
ATOM 835 O O . LEU A 1 117 ? -5.997 -9.354 6.817 1.00 92.62 117 LEU A O 1
ATOM 839 N N . PRO A 1 118 ? -4.703 -9.906 8.604 1.00 89.44 118 PRO A N 1
ATOM 840 C CA . PRO A 1 118 ? -5.789 -9.901 9.577 1.00 89.44 118 PRO A CA 1
ATOM 841 C C . PRO A 1 118 ? -6.523 -8.558 9.598 1.00 89.44 118 PRO A C 1
ATOM 843 O O . PRO A 1 118 ? -5.892 -7.507 9.676 1.00 89.44 118 PRO A O 1
ATOM 846 N N . THR A 1 119 ? -7.852 -8.586 9.548 1.00 87.12 119 THR A N 1
ATOM 847 C CA . THR A 1 119 ? -8.706 -7.404 9.723 1.00 87.12 119 THR A CA 1
ATOM 848 C C . THR A 1 119 ? -10.068 -7.845 10.251 1.00 87.12 119 THR A C 1
ATOM 850 O O . THR A 1 119 ? -10.579 -8.884 9.834 1.00 87.12 119 THR A O 1
ATOM 853 N N . ASP A 1 120 ? -10.659 -7.053 11.140 1.00 83.31 120 ASP A N 1
ATOM 854 C CA . ASP A 1 120 ? -11.945 -7.342 11.792 1.00 83.31 120 ASP A CA 1
ATOM 855 C C . ASP A 1 120 ? -13.105 -7.353 10.783 1.00 83.31 120 ASP A C 1
ATOM 857 O O . ASP A 1 120 ? -14.091 -8.063 10.953 1.00 83.31 120 ASP A O 1
ATOM 861 N N . ASP A 1 121 ? -12.949 -6.612 9.684 1.00 71.75 121 ASP A N 1
ATOM 862 C CA . ASP A 1 121 ? -13.929 -6.508 8.599 1.00 71.75 121 ASP A CA 1
ATOM 863 C C . ASP A 1 121 ? -14.036 -7.781 7.727 1.00 71.75 121 ASP A C 1
ATOM 865 O O . ASP A 1 121 ? -14.891 -7.847 6.839 1.00 71.75 121 ASP A O 1
ATOM 869 N N . GLN A 1 122 ? -13.193 -8.808 7.930 1.00 62.91 122 GLN A N 1
ATOM 870 C CA . GLN A 1 122 ? -13.357 -10.072 7.202 1.00 62.91 122 GLN A CA 1
ATOM 871 C C . GLN A 1 122 ? -14.543 -10.861 7.758 1.00 62.91 122 GLN A C 1
ATOM 873 O O . GLN A 1 122 ? -14.408 -11.680 8.665 1.00 62.91 122 GLN A O 1
ATOM 878 N N . VAL A 1 123 ? -15.711 -10.689 7.140 1.00 55.50 123 VAL A N 1
ATOM 879 C CA . VAL A 1 123 ? -16.774 -11.694 7.224 1.00 55.50 123 VAL A CA 1
ATOM 880 C C . VAL A 1 123 ? -16.204 -12.991 6.637 1.00 55.50 123 VAL A C 1
ATOM 882 O O . VAL A 1 123 ? -15.729 -12.962 5.495 1.00 55.50 123 VAL A O 1
ATOM 885 N N . PRO A 1 124 ? -16.221 -14.128 7.360 1.00 51.06 124 PRO A N 1
ATOM 886 C CA . PRO A 1 124 ? -15.818 -15.399 6.785 1.00 51.06 124 PRO A CA 1
ATOM 887 C C . PRO A 1 124 ? -16.702 -15.638 5.569 1.00 51.06 124 PRO A C 1
ATOM 889 O O . PRO A 1 124 ? -17.907 -15.835 5.716 1.00 51.06 124 PRO A O 1
ATOM 892 N N . VAL A 1 125 ? -16.134 -15.582 4.365 1.00 55.69 125 VAL A N 1
ATOM 893 C CA . VAL A 1 125 ? -16.877 -15.983 3.174 1.00 55.69 125 VAL A CA 1
ATOM 894 C C . VAL A 1 125 ? -17.176 -17.468 3.380 1.00 55.69 125 VAL A C 1
ATOM 896 O O . VAL A 1 125 ? -16.222 -18.259 3.445 1.00 55.69 125 VAL A O 1
ATOM 899 N N . PRO A 1 126 ? -18.453 -17.877 3.544 1.00 47.53 126 PRO A N 1
ATOM 900 C CA . PRO A 1 126 ? -18.777 -19.286 3.615 1.00 47.53 126 PRO A CA 1
ATOM 901 C C . PRO A 1 126 ? -18.289 -19.877 2.303 1.00 47.53 126 PRO A C 1
ATOM 903 O O . PRO A 1 126 ? -18.753 -19.508 1.224 1.00 47.53 126 PRO A O 1
ATOM 906 N N . HIS A 1 127 ? -17.277 -20.733 2.390 1.00 59.22 127 HIS A N 1
ATOM 907 C CA . HIS A 1 127 ? -16.804 -21.436 1.216 1.00 59.22 127 HIS A CA 1
ATOM 908 C C . HIS A 1 127 ? -18.017 -22.210 0.698 1.00 59.22 127 HIS A C 1
ATOM 910 O O . HIS A 1 127 ? -18.676 -22.874 1.509 1.00 59.22 127 HIS A O 1
ATOM 916 N N . PRO A 1 128 ? -18.377 -22.100 -0.594 1.00 56.78 128 PRO A N 1
ATOM 917 C CA . PRO A 1 128 ? -19.428 -22.940 -1.132 1.00 56.78 128 PRO A CA 1
ATOM 918 C C . PRO A 1 128 ? -19.012 -24.376 -0.834 1.00 56.78 128 PRO A C 1
ATOM 920 O O . PRO A 1 128 ? -17.978 -24.838 -1.328 1.00 56.78 128 PRO A O 1
ATOM 923 N N . ARG A 1 129 ? -19.773 -25.053 0.039 1.00 54.50 129 ARG A N 1
ATOM 924 C CA . ARG A 1 129 ? -19.626 -26.494 0.248 1.00 54.50 129 ARG A CA 1
ATOM 925 C C . ARG A 1 129 ? -19.599 -27.097 -1.144 1.00 54.50 129 ARG A C 1
ATOM 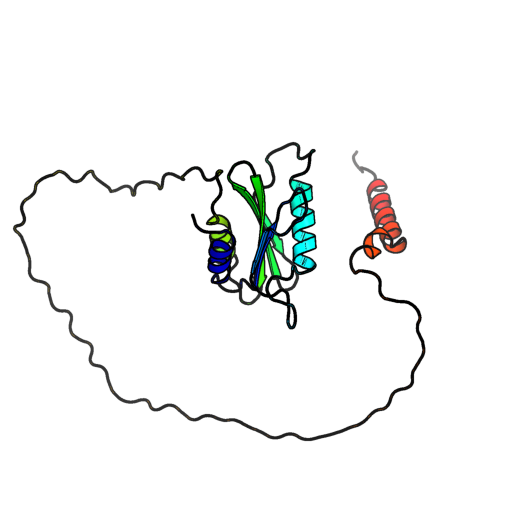927 O O . ARG A 1 129 ? -20.478 -26.780 -1.951 1.00 54.50 129 ARG A O 1
ATOM 934 N N . ARG A 1 130 ? -18.569 -27.889 -1.454 1.00 56.62 130 ARG A N 1
ATOM 935 C CA . ARG A 1 130 ? -18.505 -28.563 -2.751 1.00 56.62 130 ARG A CA 1
ATOM 936 C C . ARG A 1 130 ? -19.853 -29.263 -2.957 1.00 56.62 130 ARG A C 1
ATOM 938 O O . ARG A 1 130 ? -20.252 -30.017 -2.067 1.00 56.62 130 ARG A O 1
ATOM 945 N N . PRO A 1 131 ? -20.565 -29.018 -4.071 1.00 50.00 131 PRO A N 1
ATOM 946 C CA . PRO A 1 131 ? -21.751 -29.791 -4.411 1.00 50.00 131 PRO A CA 1
ATOM 947 C C . PRO A 1 131 ? -21.320 -31.259 -4.521 1.00 50.00 131 PRO A C 1
ATOM 949 O O . PRO A 1 131 ? -20.681 -31.645 -5.496 1.00 50.00 131 PRO A O 1
ATOM 952 N N . GLY A 1 132 ? -21.540 -32.039 -3.461 1.00 57.00 132 GLY A N 1
ATOM 953 C CA . GLY A 1 132 ? -21.025 -33.405 -3.342 1.00 57.00 132 GLY A CA 1
ATOM 954 C C . GLY A 1 132 ? -20.598 -33.849 -1.940 1.00 57.00 132 GLY A C 1
ATOM 955 O O . GLY A 1 132 ? -20.499 -35.055 -1.726 1.00 57.00 132 GLY A O 1
ATOM 956 N N . GLU A 1 133 ? -20.402 -32.947 -0.967 1.00 50.28 133 GLU A N 1
ATOM 957 C CA . GLU A 1 133 ? -20.264 -33.352 0.447 1.00 50.28 133 GLU A CA 1
ATOM 958 C C . GLU A 1 133 ? -21.630 -33.779 0.998 1.00 50.28 133 GLU A C 1
ATOM 960 O O . GLU A 1 133 ? -22.364 -33.036 1.650 1.00 50.28 133 GLU A O 1
ATOM 965 N N . THR A 1 134 ? -21.988 -35.008 0.646 1.00 60.16 134 THR A N 1
ATOM 966 C CA . THR A 1 134 ? -23.078 -35.766 1.245 1.00 60.16 134 THR A CA 1
ATOM 967 C C . THR A 1 134 ? -22.696 -36.018 2.706 1.00 60.16 134 THR A C 1
ATOM 969 O O . THR A 1 134 ? -21.566 -36.449 2.938 1.00 60.16 134 THR A O 1
ATOM 972 N N . PRO A 1 135 ? -23.571 -35.764 3.697 1.00 57.41 135 PRO A N 1
ATOM 973 C CA . PRO A 1 135 ? -23.299 -36.178 5.065 1.00 57.41 135 PRO A CA 1
ATOM 974 C C . PRO A 1 135 ? -23.064 -37.689 5.073 1.00 57.41 135 PRO A C 1
ATOM 976 O O . PRO A 1 135 ? -23.938 -38.463 4.687 1.00 57.41 135 PRO A O 1
ATOM 979 N N . GLU A 1 136 ? -21.844 -38.069 5.443 1.00 55.72 136 GLU A N 1
ATOM 980 C CA . GLU A 1 136 ? -21.383 -39.446 5.558 1.00 55.72 136 GLU A CA 1
ATOM 981 C C . GLU A 1 136 ? -22.342 -40.210 6.489 1.00 55.72 136 GLU A C 1
ATOM 983 O O . GLU A 1 136 ? -22.448 -39.869 7.672 1.00 55.72 136 GLU A O 1
ATOM 988 N N . PRO A 1 137 ? -23.101 -41.204 5.991 1.00 53.16 137 PRO A N 1
ATOM 989 C CA . PRO A 1 137 ? -23.891 -42.042 6.868 1.00 53.16 137 PRO A CA 1
ATOM 990 C C . PRO A 1 137 ? -22.933 -42.909 7.681 1.00 53.16 137 PRO A C 1
ATOM 992 O O . PRO A 1 137 ? -22.170 -43.710 7.138 1.00 53.16 137 PRO A O 1
ATOM 995 N N . ALA A 1 138 ? -22.995 -42.742 9.001 1.00 55.44 138 ALA A N 1
ATOM 996 C CA . ALA A 1 138 ? -22.336 -43.612 9.954 1.00 55.44 138 ALA A CA 1
ATOM 997 C C . ALA A 1 138 ? -22.672 -45.080 9.651 1.00 55.44 138 ALA 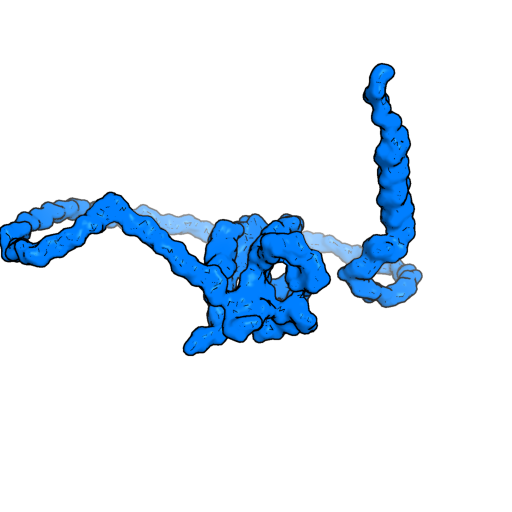A C 1
ATOM 999 O O . ALA A 1 138 ? -23.836 -45.478 9.615 1.00 55.44 138 ALA A O 1
ATOM 1000 N N . GLY A 1 139 ? -21.623 -45.881 9.477 1.00 55.22 139 GLY A N 1
ATOM 1001 C CA . GLY A 1 139 ? -21.706 -47.333 9.468 1.00 55.22 139 GLY A CA 1
ATOM 1002 C C . GLY A 1 139 ? -21.838 -47.950 8.083 1.00 55.22 139 GLY A C 1
ATOM 1003 O O . GLY A 1 139 ? -22.921 -48.366 7.681 1.00 55.22 139 GLY A O 1
ATOM 1004 N N . ARG A 1 140 ? -20.700 -48.183 7.421 1.00 45.19 140 ARG A N 1
ATOM 1005 C CA . ARG A 1 140 ? -20.521 -49.418 6.652 1.00 45.19 140 ARG A CA 1
ATOM 1006 C C . ARG A 1 140 ? -19.121 -49.986 6.842 1.00 45.19 140 ARG A C 1
ATOM 1008 O O . ARG A 1 140 ? -18.109 -49.327 6.643 1.00 45.19 140 ARG A O 1
ATOM 1015 N N . SER A 1 141 ? -19.161 -51.223 7.314 1.00 47.38 141 SER A N 1
ATOM 1016 C CA . SER A 1 141 ? -18.079 -52.108 7.705 1.00 47.38 141 SER A CA 1
ATOM 1017 C C . SER A 1 141 ? -16.921 -52.162 6.708 1.00 47.38 141 SER A C 1
ATOM 1019 O O . SER A 1 141 ? -17.120 -52.240 5.496 1.00 47.38 141 SER A O 1
ATOM 1021 N N . ALA A 1 142 ? -15.713 -52.199 7.263 1.00 54.59 142 ALA A N 1
ATOM 1022 C CA . ALA A 1 142 ? -14.473 -52.510 6.580 1.00 54.59 142 ALA A CA 1
ATOM 1023 C C . ALA A 1 142 ? -14.469 -53.972 6.107 1.00 54.59 142 ALA A C 1
ATOM 1025 O O . ALA A 1 142 ? -14.093 -54.867 6.858 1.00 54.59 142 ALA A O 1
ATOM 1026 N N . ALA A 1 143 ? -14.875 -54.214 4.863 1.00 54.78 143 ALA A N 1
ATOM 1027 C CA . ALA A 1 143 ? -14.611 -55.468 4.163 1.00 54.78 143 ALA A CA 1
ATOM 1028 C C . ALA A 1 143 ? -14.822 -55.289 2.654 1.00 54.78 143 ALA A C 1
ATOM 1030 O O . ALA A 1 143 ? -15.835 -55.724 2.128 1.00 54.78 143 ALA A O 1
ATOM 1031 N N . ASP A 1 144 ? -13.884 -54.628 1.972 1.00 44.94 144 ASP A N 1
ATOM 1032 C CA . ASP A 1 144 ? -13.425 -55.106 0.659 1.00 44.94 144 ASP A CA 1
ATOM 1033 C C . ASP A 1 144 ? -12.144 -54.369 0.240 1.00 44.94 144 ASP A C 1
ATOM 1035 O O . ASP A 1 144 ? -12.150 -53.298 -0.367 1.00 44.94 144 ASP A O 1
ATOM 1039 N N . ARG A 1 145 ? -10.996 -54.920 0.647 1.00 46.06 145 ARG A N 1
ATOM 1040 C CA . ARG A 1 145 ? -9.684 -54.520 0.129 1.00 46.06 145 ARG A CA 1
ATOM 1041 C C . ARG A 1 145 ? -9.439 -55.313 -1.151 1.00 46.06 145 ARG A C 1
ATOM 1043 O O . ARG A 1 145 ? -9.007 -56.460 -1.083 1.00 46.06 145 ARG A O 1
ATOM 1050 N N . ALA A 1 146 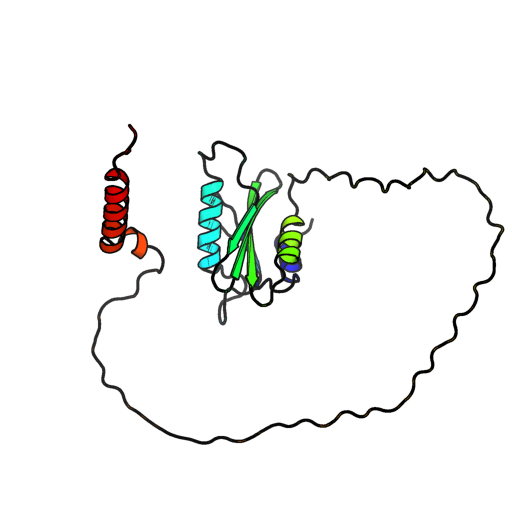? -9.657 -54.687 -2.303 1.00 47.53 146 ALA A N 1
ATOM 1051 C CA . ALA A 1 146 ? -9.094 -55.167 -3.561 1.00 47.53 146 ALA A CA 1
ATOM 1052 C C . ALA A 1 146 ? -7.597 -54.784 -3.645 1.00 47.53 146 ALA A C 1
ATOM 1054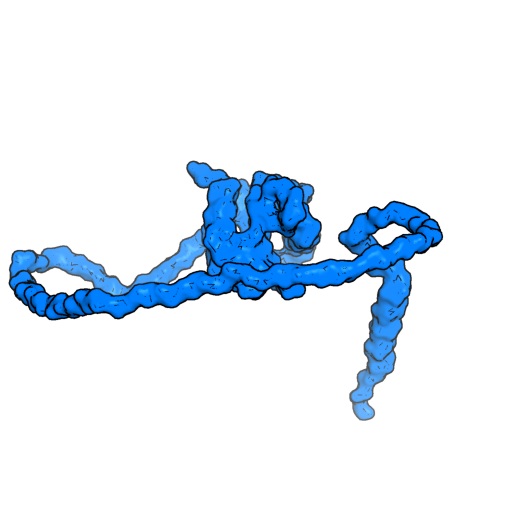 O O . ALA A 1 146 ? -7.223 -53.683 -3.223 1.00 47.53 146 ALA A O 1
ATOM 1055 N N . PRO A 1 147 ? -6.719 -55.671 -4.147 1.00 54.34 147 PRO A N 1
ATOM 1056 C CA . PRO A 1 147 ? -5.278 -55.448 -4.155 1.00 54.34 147 PRO A CA 1
ATOM 1057 C C . PRO A 1 147 ? -4.858 -54.387 -5.179 1.00 54.34 147 PRO A C 1
ATOM 1059 O O . PRO A 1 147 ? -5.309 -54.371 -6.324 1.00 54.34 147 PRO A O 1
ATOM 1062 N N . ALA A 1 148 ? -3.944 -53.519 -4.745 1.00 51.00 148 ALA A N 1
ATOM 1063 C CA . ALA A 1 148 ? -3.278 -52.530 -5.575 1.00 51.00 148 ALA A CA 1
ATOM 1064 C C . ALA A 1 148 ? -2.477 -53.208 -6.699 1.00 51.00 148 ALA A C 1
ATOM 1066 O O . ALA A 1 148 ? -1.611 -54.045 -6.443 1.00 51.00 148 ALA A O 1
ATOM 1067 N N . VAL A 1 149 ? -2.748 -52.810 -7.942 1.00 59.25 149 VAL A N 1
ATOM 1068 C CA . VAL A 1 149 ? -1.929 -53.156 -9.108 1.00 59.25 149 VAL A CA 1
ATOM 1069 C C . VAL A 1 149 ? -0.635 -52.328 -9.050 1.00 59.25 149 VAL A C 1
ATOM 1071 O O . VAL A 1 149 ? -0.717 -51.097 -9.019 1.00 59.25 149 VAL A O 1
ATOM 1074 N N . PRO A 1 150 ? 0.561 -52.945 -9.034 1.00 54.44 150 PRO A N 1
ATOM 1075 C CA . PRO A 1 150 ? 1.817 -52.208 -9.075 1.00 54.44 150 PRO A CA 1
ATOM 1076 C C . PRO A 1 150 ? 2.050 -51.631 -10.477 1.00 54.44 150 PRO A C 1
ATOM 1078 O O . PRO A 1 150 ? 2.122 -52.369 -11.460 1.00 54.44 150 PRO A O 1
ATOM 1081 N N . LEU A 1 151 ? 2.202 -50.308 -10.570 1.00 59.00 151 LEU A N 1
ATOM 1082 C CA . LEU A 1 151 ? 2.693 -49.642 -11.778 1.00 59.00 151 LEU A CA 1
ATOM 1083 C C . LEU A 1 151 ? 4.189 -49.959 -11.988 1.00 59.00 151 LEU A C 1
ATOM 1085 O O . LEU A 1 151 ? 4.959 -49.923 -11.023 1.00 59.00 151 LEU A O 1
ATOM 1089 N N . PRO A 1 152 ? 4.628 -50.240 -13.229 1.00 55.12 152 PRO A N 1
ATOM 1090 C CA . PRO A 1 152 ? 6.021 -50.538 -13.527 1.00 55.12 152 PRO A CA 1
ATOM 1091 C C . PRO A 1 152 ? 6.927 -49.318 -13.313 1.00 55.12 152 PRO A C 1
ATOM 1093 O O . PRO A 1 152 ? 6.706 -48.220 -13.826 1.00 55.12 152 PRO A O 1
ATOM 1096 N N . ARG A 1 153 ? 7.984 -49.569 -12.540 1.00 50.41 153 ARG A N 1
ATOM 1097 C CA . ARG A 1 153 ? 9.118 -48.698 -12.233 1.00 50.41 153 ARG A CA 1
ATOM 1098 C C . ARG A 1 153 ? 9.862 -48.354 -13.528 1.00 50.41 153 ARG A C 1
ATOM 1100 O O . ARG A 1 153 ? 10.475 -49.227 -14.130 1.00 50.41 153 ARG A O 1
ATOM 1107 N N . ARG A 1 154 ? 9.811 -47.091 -13.961 1.00 48.25 154 ARG A N 1
ATOM 1108 C CA . ARG A 1 154 ? 10.628 -46.598 -15.079 1.00 48.25 154 ARG A CA 1
ATOM 1109 C C . ARG A 1 154 ? 12.073 -46.469 -14.598 1.00 48.25 154 ARG A C 1
ATOM 1111 O O . ARG A 1 154 ? 12.353 -45.702 -13.680 1.00 48.25 154 ARG A O 1
ATOM 1118 N N . GLU A 1 155 ? 12.950 -47.275 -15.182 1.00 47.66 155 GLU A N 1
ATOM 1119 C CA . GLU A 1 155 ? 14.376 -47.311 -14.880 1.00 47.66 155 GLU A CA 1
ATOM 1120 C C . GLU A 1 155 ? 15.056 -45.977 -15.208 1.00 47.66 155 GLU A C 1
ATOM 1122 O O . GLU A 1 155 ? 14.802 -45.351 -16.240 1.00 47.66 155 GLU A O 1
ATOM 1127 N N . ALA A 1 156 ? 15.919 -45.550 -14.288 1.00 45.50 156 ALA A N 1
ATOM 1128 C CA . ALA A 1 156 ? 16.817 -44.423 -14.442 1.00 45.50 156 ALA A CA 1
ATOM 1129 C C . ALA A 1 156 ? 18.008 -44.853 -15.310 1.00 45.50 156 ALA A C 1
ATOM 1131 O O . ALA A 1 156 ? 18.808 -45.692 -14.901 1.00 45.50 156 ALA A O 1
ATOM 1132 N N . GLY A 1 157 ? 18.122 -44.280 -16.507 1.00 41.09 157 GLY A N 1
ATOM 1133 C CA . GLY A 1 157 ? 19.316 -44.413 -17.338 1.00 41.09 157 GLY A CA 1
ATOM 1134 C C . GLY A 1 157 ? 20.443 -43.498 -16.833 1.00 41.09 157 GLY A C 1
ATOM 1135 O O . GLY A 1 157 ? 20.169 -42.341 -16.505 1.00 41.09 157 GLY A O 1
ATOM 1136 N N . PRO A 1 158 ? 21.702 -43.969 -16.778 1.00 49.50 158 PRO A N 1
ATOM 1137 C CA . PRO A 1 158 ? 22.863 -43.136 -16.506 1.00 49.50 158 PRO A CA 1
ATOM 1138 C C . PRO A 1 158 ? 23.430 -42.592 -17.825 1.00 49.50 158 PRO A C 1
ATOM 1140 O O . PRO A 1 158 ? 23.620 -43.343 -18.778 1.00 49.50 158 PRO A O 1
ATOM 1143 N N . GLY A 1 159 ? 23.763 -41.303 -17.880 1.00 43.31 159 GLY A N 1
ATOM 1144 C CA . GLY A 1 159 ? 24.615 -40.782 -18.953 1.00 43.31 159 GLY A CA 1
ATOM 1145 C C . GLY A 1 159 ? 24.224 -39.396 -19.438 1.00 43.31 159 GLY A C 1
ATOM 1146 O O . GLY A 1 159 ? 23.305 -39.239 -20.232 1.00 43.31 159 GLY A O 1
ATOM 1147 N N . GLY A 1 160 ? 24.971 -38.392 -18.989 1.00 39.94 160 GLY A N 1
ATOM 1148 C CA . GLY A 1 160 ? 24.857 -37.026 -19.488 1.00 39.94 160 GLY A CA 1
ATOM 1149 C C . GLY A 1 160 ? 25.683 -36.064 -18.651 1.00 39.94 160 GLY A C 1
ATOM 1150 O O . GLY A 1 160 ? 25.134 -35.301 -17.866 1.00 39.94 160 GLY A O 1
ATOM 1151 N N . ALA A 1 161 ? 27.007 -36.159 -18.771 1.00 49.94 161 ALA A N 1
ATOM 1152 C CA . ALA A 1 161 ? 27.946 -35.218 -18.172 1.00 49.94 161 ALA A CA 1
ATOM 1153 C C . ALA A 1 161 ? 27.704 -33.775 -18.683 1.00 49.94 161 ALA A C 1
ATOM 1155 O O . ALA A 1 161 ? 27.279 -33.598 -19.828 1.00 49.94 161 ALA A O 1
ATOM 1156 N N . PRO A 1 162 ? 27.986 -32.746 -17.864 1.00 58.94 162 PRO A N 1
ATOM 1157 C CA . PRO A 1 162 ? 27.769 -31.347 -18.224 1.00 58.94 162 PRO A CA 1
ATOM 1158 C C . PRO A 1 162 ? 28.881 -30.816 -19.148 1.00 58.94 162 PRO A C 1
ATOM 1160 O O . PRO A 1 162 ? 30.056 -31.081 -18.884 1.00 58.94 162 PRO A O 1
ATOM 1163 N N . PRO A 1 163 ? 28.579 -30.002 -20.176 1.00 55.69 163 PRO A N 1
ATOM 1164 C CA . PRO A 1 163 ? 29.602 -29.186 -20.808 1.00 55.69 163 PRO A CA 1
ATOM 1165 C C . PRO A 1 163 ? 29.895 -27.929 -19.975 1.00 55.69 163 PRO A C 1
ATOM 1167 O O . PRO A 1 163 ? 29.056 -27.052 -19.788 1.00 55.69 163 PRO A O 1
ATOM 1170 N N . SER A 1 164 ? 31.126 -27.931 -19.472 1.00 50.56 164 SER A N 1
ATOM 1171 C CA . SER A 1 164 ? 32.067 -26.849 -19.185 1.00 50.56 164 SER A CA 1
ATOM 1172 C C . SER A 1 164 ? 31.615 -25.386 -19.210 1.00 50.56 164 SER A C 1
ATOM 1174 O O . SER A 1 164 ? 31.095 -24.851 -20.186 1.00 50.56 164 SER A O 1
ATOM 1176 N N . ALA A 1 165 ? 32.034 -24.724 -18.132 1.00 43.12 165 ALA A N 1
ATOM 1177 C CA . ALA A 1 165 ? 32.180 -23.291 -17.969 1.00 43.12 165 ALA A CA 1
ATOM 1178 C C . ALA A 1 165 ? 33.001 -22.631 -19.091 1.00 43.12 165 ALA A C 1
ATOM 1180 O O . ALA A 1 165 ? 34.061 -23.126 -19.474 1.00 43.12 165 ALA A O 1
ATOM 1181 N N . VAL A 1 166 ? 32.550 -21.451 -19.525 1.00 45.78 166 VAL A N 1
ATOM 1182 C CA . VAL A 1 166 ? 33.368 -20.477 -20.255 1.00 45.78 166 VAL A CA 1
ATOM 1183 C C . VAL A 1 166 ? 33.159 -19.098 -19.631 1.00 45.78 166 VAL A C 1
ATOM 1185 O O . VAL A 1 166 ? 32.120 -18.467 -19.788 1.00 45.78 166 VAL A O 1
ATOM 1188 N N . ALA A 1 167 ? 34.183 -18.646 -18.920 1.00 44.78 167 ALA A N 1
ATOM 1189 C CA . ALA A 1 167 ? 34.567 -17.253 -18.701 1.00 44.78 167 ALA A CA 1
ATOM 1190 C C . ALA A 1 167 ? 36.089 -17.274 -18.435 1.00 44.78 167 ALA A C 1
ATOM 1192 O O . ALA A 1 167 ? 36.579 -18.322 -18.004 1.00 44.78 167 ALA A O 1
ATOM 1193 N N . PRO A 1 168 ? 36.864 -16.188 -18.622 1.00 45.88 168 PRO A N 1
ATOM 1194 C CA . PRO A 1 168 ? 36.497 -14.827 -19.013 1.00 45.88 168 PRO A CA 1
ATOM 1195 C C . PRO A 1 168 ? 37.242 -14.354 -20.283 1.00 45.88 168 PRO A C 1
ATOM 1197 O O . PRO A 1 168 ? 38.161 -15.003 -20.774 1.00 45.88 168 PRO A O 1
ATOM 1200 N N . SER A 1 169 ? 36.883 -13.185 -20.812 1.00 44.16 169 SER A N 1
ATOM 1201 C CA . SER A 1 169 ? 37.776 -12.423 -21.691 1.00 44.16 169 SER A CA 1
ATOM 1202 C C . SER A 1 169 ? 38.024 -11.043 -21.103 1.00 44.16 169 SER A C 1
ATOM 1204 O O . SER A 1 169 ? 37.134 -10.380 -20.577 1.00 44.16 169 SER A O 1
ATOM 1206 N N . THR A 1 170 ? 39.303 -10.715 -21.137 1.00 41.22 170 THR A N 1
ATOM 1207 C CA . THR A 1 170 ? 40.031 -9.603 -20.545 1.00 41.22 170 THR A CA 1
ATOM 1208 C C . THR A 1 170 ? 39.824 -8.281 -21.291 1.00 41.22 170 THR A C 1
ATOM 1210 O O . THR A 1 170 ? 39.645 -8.268 -22.505 1.00 41.22 170 THR A O 1
ATOM 1213 N N . SER A 1 171 ? 39.909 -7.188 -20.525 1.00 45.84 171 SER A N 1
ATOM 1214 C CA . SER A 1 171 ? 39.941 -5.756 -20.887 1.00 45.84 171 SER A CA 1
ATOM 1215 C C . SER A 1 171 ? 40.994 -5.395 -21.965 1.00 45.84 171 SER A C 1
ATOM 1217 O O . SER A 1 171 ? 41.862 -6.231 -22.228 1.00 45.84 171 SER A O 1
ATOM 1219 N N . PRO A 1 172 ? 41.017 -4.162 -22.546 1.00 54.78 172 PRO A N 1
ATOM 1220 C CA . PRO A 1 172 ? 41.620 -3.013 -21.832 1.00 54.78 172 PRO A CA 1
ATOM 1221 C C . PRO A 1 172 ? 41.149 -1.570 -22.201 1.00 54.78 172 PRO A C 1
ATOM 1223 O O . PRO A 1 172 ? 40.766 -1.277 -23.323 1.00 54.78 172 PRO A O 1
ATOM 1226 N N . SER A 1 173 ? 41.324 -0.669 -21.220 1.00 39.69 173 SER A N 1
ATOM 1227 C CA . SER A 1 173 ? 42.007 0.649 -21.279 1.00 39.69 173 SER A CA 1
ATOM 1228 C C . SER A 1 173 ? 41.488 1.863 -22.084 1.00 39.69 173 SER A C 1
ATOM 1230 O O . SER A 1 173 ? 41.272 1.806 -23.289 1.00 39.69 173 SER A O 1
ATOM 1232 N N . GLY A 1 174 ? 41.531 3.015 -21.389 1.00 34.09 174 GLY A N 1
ATOM 1233 C CA . GLY A 1 174 ? 41.730 4.379 -21.917 1.00 34.09 174 GLY A CA 1
ATOM 1234 C C . GLY A 1 174 ? 40.476 5.266 -21.845 1.00 34.09 174 GLY A C 1
ATOM 1235 O O . GLY A 1 174 ? 39.405 4.824 -22.220 1.00 34.09 174 GLY A O 1
ATOM 1236 N N . ALA A 1 175 ? 40.484 6.527 -21.414 1.00 42.47 175 ALA A N 1
ATOM 1237 C CA . ALA A 1 175 ? 41.517 7.414 -20.905 1.00 42.47 175 ALA A CA 1
ATOM 1238 C C . ALA A 1 175 ? 40.828 8.620 -20.219 1.00 42.47 175 ALA A C 1
ATOM 1240 O O . ALA A 1 175 ? 39.663 8.928 -20.463 1.00 42.47 175 ALA A O 1
ATOM 1241 N N . THR A 1 176 ? 41.606 9.274 -19.368 1.00 47.09 176 THR A N 1
ATOM 1242 C CA . THR A 1 176 ? 41.505 10.626 -18.795 1.00 47.09 176 THR A CA 1
ATOM 1243 C C . THR A 1 176 ? 40.800 11.703 -19.635 1.00 47.09 176 THR A C 1
ATOM 1245 O O . THR A 1 176 ? 41.095 11.862 -20.818 1.00 47.09 176 THR A O 1
ATOM 1248 N N . GLY A 1 177 ? 39.992 12.539 -18.973 1.00 38.53 177 GLY A N 1
ATOM 1249 C CA . GLY A 1 177 ? 39.479 13.803 -19.507 1.00 38.53 177 GLY A CA 1
ATOM 1250 C C . GLY A 1 177 ? 38.970 14.708 -18.382 1.00 38.53 177 GLY A C 1
ATOM 1251 O O . GLY A 1 177 ? 37.970 14.408 -17.742 1.00 38.53 177 GLY A O 1
ATOM 1252 N N . GLU A 1 178 ? 39.725 15.766 -18.121 1.00 36.69 178 GLU A N 1
ATOM 1253 C CA . GLU A 1 178 ? 39.666 16.695 -16.992 1.00 36.69 178 GLU A CA 1
ATOM 1254 C C . GLU A 1 178 ? 38.559 17.764 -17.130 1.00 36.69 178 GLU A C 1
ATOM 1256 O O . GLU A 1 178 ? 38.103 18.090 -18.225 1.00 36.69 178 GLU A O 1
ATOM 1261 N N . VAL A 1 179 ? 38.131 18.287 -15.980 1.00 47.66 179 VAL A N 1
ATOM 1262 C CA . VAL A 1 179 ? 37.054 19.268 -15.744 1.00 47.66 179 VAL A CA 1
ATOM 1263 C C . VAL A 1 179 ? 37.500 20.696 -16.108 1.00 47.66 179 VAL A C 1
ATOM 1265 O O . VAL A 1 179 ? 38.679 21.019 -15.983 1.00 47.66 179 VAL A O 1
ATOM 1268 N N . PRO A 1 180 ? 36.561 21.610 -16.423 1.00 52.44 180 PRO A N 1
ATOM 1269 C CA . PRO A 1 180 ? 36.565 22.872 -15.680 1.00 52.44 180 PRO A CA 1
ATOM 1270 C C . PRO A 1 180 ? 35.194 23.254 -15.104 1.00 52.44 180 PRO A C 1
ATOM 1272 O O . PRO A 1 180 ? 34.137 23.036 -15.694 1.00 52.44 180 PRO A O 1
ATOM 1275 N N . ALA A 1 181 ? 35.258 23.828 -13.903 1.00 43.41 181 ALA A N 1
ATOM 1276 C CA . ALA A 1 181 ? 34.148 24.210 -13.047 1.00 43.41 181 ALA A CA 1
ATOM 1277 C C . ALA A 1 181 ? 33.483 25.530 -13.476 1.00 43.41 181 ALA A C 1
ATOM 1279 O O . ALA A 1 181 ? 34.159 26.496 -13.825 1.00 43.41 181 ALA A O 1
ATOM 1280 N N . VAL A 1 182 ? 32.156 25.593 -13.335 1.00 47.56 182 VAL A N 1
ATOM 1281 C CA . VAL A 1 182 ? 31.359 26.831 -13.296 1.00 47.56 182 VAL A CA 1
ATOM 1282 C C . VAL A 1 182 ? 30.426 26.732 -12.080 1.00 47.56 182 VAL A C 1
ATOM 1284 O O . VAL A 1 182 ? 29.829 25.671 -11.883 1.00 47.56 182 VAL A O 1
ATOM 1287 N N . PRO A 1 183 ? 30.301 27.773 -11.233 1.00 52.28 183 PRO A N 1
ATOM 1288 C CA . PRO A 1 183 ? 29.531 27.682 -10.001 1.00 52.28 183 PRO A CA 1
ATOM 1289 C C . PRO A 1 183 ? 28.050 27.939 -10.285 1.00 52.28 183 PRO A C 1
ATOM 1291 O O . PRO A 1 183 ? 27.691 28.945 -10.897 1.00 52.28 183 PRO A O 1
ATOM 1294 N N . LEU A 1 184 ? 27.178 27.057 -9.797 1.00 45.28 184 LEU A N 1
ATOM 1295 C CA . LEU A 1 184 ? 25.748 27.325 -9.704 1.00 45.28 184 LEU A CA 1
ATOM 1296 C C . LEU A 1 184 ? 25.275 27.108 -8.271 1.00 45.28 184 LEU A C 1
ATOM 1298 O O . LEU A 1 184 ? 25.515 26.084 -7.637 1.00 45.28 184 LEU A O 1
ATOM 1302 N N . SER A 1 185 ? 24.646 28.169 -7.795 1.00 47.06 185 SER A N 1
ATOM 1303 C CA . SER A 1 185 ? 24.108 28.414 -6.475 1.00 47.06 185 SER A CA 1
ATOM 1304 C C . SER A 1 185 ? 23.015 27.437 -6.027 1.00 47.06 185 SER A C 1
ATOM 1306 O O . SER A 1 185 ? 22.243 26.927 -6.834 1.00 47.06 185 SER A O 1
ATOM 1308 N N . ALA A 1 186 ? 22.874 27.403 -4.697 1.00 48.53 186 ALA A N 1
ATOM 1309 C CA . ALA A 1 186 ? 21.698 27.070 -3.886 1.00 48.53 186 ALA A CA 1
ATOM 1310 C C . ALA A 1 186 ? 21.358 25.575 -3.660 1.00 48.53 186 ALA A C 1
ATOM 1312 O O . ALA A 1 186 ? 21.432 24.761 -4.578 1.00 48.53 186 ALA A O 1
ATOM 1313 N N . PRO A 1 187 ? 20.972 25.205 -2.417 1.00 51.12 187 PRO A N 1
ATOM 1314 C CA . PRO A 1 187 ? 20.761 23.814 -2.025 1.00 51.12 187 PRO A CA 1
ATOM 1315 C C . PRO A 1 187 ? 19.472 23.233 -2.636 1.00 51.12 187 PRO A C 1
ATOM 1317 O O . PRO A 1 187 ? 18.466 23.944 -2.735 1.00 51.12 187 PRO A O 1
ATOM 1320 N N . PRO A 1 188 ? 19.452 21.943 -3.021 1.00 50.25 188 PRO A N 1
ATOM 1321 C CA . PRO A 1 188 ? 18.245 21.298 -3.518 1.00 50.25 188 PRO A CA 1
ATOM 1322 C C . PRO A 1 188 ? 17.239 21.095 -2.379 1.00 50.25 188 PRO A C 1
ATOM 1324 O O . PRO A 1 188 ? 17.436 20.285 -1.475 1.00 50.25 188 PRO A O 1
ATOM 1327 N N . GLY A 1 189 ? 16.148 21.858 -2.444 1.00 49.03 189 GLY A N 1
ATOM 1328 C CA . GLY A 1 189 ? 14.924 21.611 -1.693 1.00 49.03 189 GLY A CA 1
ATOM 1329 C C . GLY A 1 189 ? 14.187 20.369 -2.204 1.00 49.03 189 GLY A C 1
ATOM 1330 O O . GLY A 1 189 ? 14.237 20.041 -3.389 1.00 49.03 189 GLY A O 1
ATOM 1331 N N . GLN A 1 190 ? 13.522 19.709 -1.259 1.00 49.66 190 GLN A N 1
ATOM 1332 C CA . GLN A 1 190 ? 12.666 18.522 -1.355 1.00 49.66 190 GLN A CA 1
ATOM 1333 C C . GLN A 1 190 ? 11.989 18.275 -2.725 1.00 49.66 190 GLN A C 1
ATOM 1335 O O . GLN A 1 190 ? 11.305 19.162 -3.253 1.00 49.66 190 GLN A O 1
ATOM 1340 N N . PRO A 1 191 ? 12.076 17.050 -3.278 1.00 45.62 191 PRO A N 1
ATOM 1341 C CA . PRO A 1 191 ? 11.319 16.659 -4.459 1.00 45.62 191 PRO A CA 1
ATOM 1342 C C . PRO A 1 191 ? 9.861 16.375 -4.065 1.00 45.62 191 PRO A C 1
ATOM 1344 O O . PRO A 1 191 ? 9.519 15.290 -3.616 1.00 45.62 191 PRO A O 1
ATOM 1347 N N . GLY A 1 192 ? 8.995 17.378 -4.213 1.00 47.81 192 GLY A N 1
ATOM 1348 C CA . GLY A 1 192 ? 7.545 17.216 -4.038 1.00 47.81 192 GLY A CA 1
ATOM 1349 C C . GLY A 1 192 ? 6.752 18.523 -4.081 1.00 47.81 192 GLY A C 1
ATOM 1350 O O . GLY A 1 192 ? 5.670 18.561 -4.654 1.00 47.81 192 GLY A O 1
ATOM 1351 N N . GLY A 1 193 ? 7.316 19.623 -3.568 1.00 45.00 193 GLY A N 1
ATOM 1352 C CA . GLY A 1 193 ? 6.621 20.924 -3.528 1.00 45.00 193 GLY A CA 1
ATOM 1353 C C . GLY A 1 193 ? 6.628 21.701 -4.850 1.00 45.00 193 GLY A C 1
ATOM 1354 O O . GLY A 1 193 ? 5.723 22.479 -5.132 1.00 45.00 193 GLY A O 1
ATOM 1355 N N . ARG A 1 194 ? 7.616 21.456 -5.721 1.00 54.59 194 ARG A N 1
ATOM 1356 C CA . ARG A 1 194 ? 7.833 22.280 -6.926 1.00 54.59 194 ARG A CA 1
ATOM 1357 C C . ARG A 1 194 ? 6.742 22.186 -7.988 1.00 54.59 194 ARG A C 1
ATOM 1359 O O . ARG A 1 194 ? 6.688 23.057 -8.846 1.00 54.59 194 ARG A O 1
ATOM 1366 N N . TRP A 1 195 ? 5.908 21.150 -7.972 1.00 54.38 195 TRP A N 1
ATOM 1367 C CA . TRP A 1 195 ? 4.855 21.014 -8.978 1.00 54.38 195 TRP A CA 1
ATOM 1368 C C . TRP A 1 195 ? 3.674 21.958 -8.713 1.00 54.38 195 TRP A C 1
ATOM 1370 O O . TRP A 1 195 ? 3.130 22.519 -9.661 1.00 54.38 195 TRP A O 1
ATOM 1380 N N . ALA A 1 196 ? 3.332 22.185 -7.440 1.00 53.75 196 ALA A N 1
ATOM 1381 C CA . ALA A 1 196 ? 2.267 23.107 -7.047 1.00 53.75 196 ALA A CA 1
ATOM 1382 C C . ALA A 1 196 ? 2.679 24.585 -7.202 1.00 53.75 196 ALA A C 1
ATOM 1384 O O . ALA A 1 196 ? 1.850 25.412 -7.570 1.00 53.75 196 ALA A O 1
ATOM 1385 N N . ASP A 1 197 ? 3.965 24.899 -7.006 1.00 62.25 197 ASP A N 1
ATOM 1386 C CA . ASP A 1 197 ? 4.491 26.271 -7.092 1.00 62.25 197 ASP A CA 1
ATOM 1387 C C . ASP A 1 197 ? 4.996 26.666 -8.494 1.00 62.25 197 ASP A C 1
ATOM 1389 O O . ASP A 1 197 ? 5.391 27.813 -8.727 1.00 62.25 197 ASP A O 1
ATOM 1393 N N . ASP A 1 198 ? 5.005 25.741 -9.460 1.00 77.38 198 ASP A N 1
ATOM 1394 C CA . ASP A 1 198 ? 5.417 26.049 -10.829 1.00 77.38 198 ASP A CA 1
ATOM 1395 C C . ASP A 1 198 ? 4.316 26.826 -11.569 1.00 77.38 198 ASP A C 1
ATOM 1397 O O . ASP A 1 198 ? 3.441 26.266 -12.242 1.00 77.38 198 ASP A O 1
ATOM 1401 N N . LEU A 1 199 ? 4.414 28.157 -11.495 1.00 80.00 199 LEU A N 1
ATOM 1402 C CA . LEU A 1 199 ? 3.556 29.112 -12.204 1.00 80.00 199 LEU A CA 1
ATOM 1403 C C . LEU A 1 199 ? 3.429 28.801 -13.704 1.00 80.00 199 LEU A C 1
ATOM 1405 O O . LEU A 1 199 ? 2.397 29.094 -14.311 1.00 80.00 199 LEU A O 1
ATOM 1409 N N . ARG A 1 200 ? 4.446 28.184 -14.321 1.00 69.44 200 ARG A N 1
ATOM 1410 C CA . ARG A 1 200 ? 4.429 27.826 -15.744 1.00 69.44 200 ARG A CA 1
ATOM 1411 C C . ARG A 1 200 ? 3.523 26.630 -16.020 1.00 69.44 200 ARG A C 1
ATOM 1413 O O . ARG A 1 200 ? 2.837 26.605 -17.046 1.00 69.44 200 ARG A O 1
ATOM 1420 N N . THR A 1 201 ? 3.500 25.661 -15.113 1.00 72.19 201 THR A N 1
ATOM 1421 C CA . THR A 1 201 ? 2.593 24.511 -15.173 1.00 72.19 201 THR A CA 1
ATOM 1422 C C . THR A 1 201 ? 1.158 24.945 -14.883 1.00 72.19 201 THR A C 1
ATOM 1424 O O . THR A 1 201 ? 0.260 24.622 -15.664 1.00 72.19 201 THR A O 1
ATOM 1427 N N . MET A 1 202 ? 0.942 25.784 -13.867 1.00 85.44 202 MET A N 1
ATOM 1428 C CA . MET A 1 202 ? -0.384 26.335 -13.564 1.00 85.44 202 MET A CA 1
ATOM 1429 C C . MET A 1 202 ? -0.947 27.172 -14.728 1.00 85.44 202 MET A C 1
ATOM 1431 O O . MET A 1 202 ? -2.103 26.998 -15.116 1.00 85.44 202 MET A O 1
ATOM 1435 N N . ALA A 1 203 ? -0.119 28.001 -15.374 1.00 85.12 203 ALA A N 1
ATOM 1436 C CA . ALA A 1 203 ? -0.522 28.759 -16.561 1.00 85.12 203 ALA A CA 1
ATOM 1437 C C . ALA A 1 203 ? -0.941 27.852 -17.734 1.00 85.12 203 ALA A C 1
ATOM 1439 O O . ALA A 1 203 ? -1.899 28.158 -18.446 1.00 85.12 203 ALA A O 1
ATOM 1440 N N . ARG A 1 204 ? -0.260 26.713 -17.930 1.00 80.81 204 ARG A N 1
ATOM 1441 C CA . ARG A 1 204 ? -0.619 25.732 -18.968 1.00 80.81 204 ARG A CA 1
ATOM 1442 C C . ARG A 1 204 ? -1.952 25.045 -18.685 1.00 80.81 204 ARG A C 1
ATOM 1444 O O . ARG A 1 204 ? -2.732 24.869 -19.621 1.00 80.81 204 ARG A O 1
ATOM 1451 N N . ILE A 1 205 ? -2.220 24.695 -17.428 1.00 86.69 205 ILE A N 1
ATOM 1452 C CA . ILE A 1 205 ? -3.484 24.071 -17.011 1.00 86.69 205 ILE A CA 1
ATOM 1453 C C . ILE A 1 205 ? -4.647 25.051 -17.208 1.00 86.69 205 ILE A C 1
ATOM 1455 O O . ILE A 1 205 ? -5.624 24.711 -17.873 1.00 86.69 205 ILE A O 1
ATOM 1459 N N . LEU A 1 206 ? -4.512 26.295 -16.736 1.00 92.06 206 LEU A N 1
ATOM 1460 C CA . LEU A 1 206 ? -5.546 27.326 -16.898 1.00 92.06 206 LEU A CA 1
ATOM 1461 C C . LEU A 1 206 ? -5.825 27.652 -18.373 1.00 92.06 206 LEU A C 1
ATOM 1463 O O . LEU A 1 206 ? -6.978 27.832 -18.760 1.00 92.06 206 LEU A O 1
ATOM 1467 N N . ALA A 1 207 ? -4.792 27.676 -19.221 1.00 87.56 207 ALA A N 1
ATOM 1468 C CA . ALA A 1 207 ? -4.969 27.839 -20.663 1.00 87.56 207 ALA A CA 1
ATOM 1469 C C . ALA A 1 207 ? -5.684 26.639 -21.313 1.00 87.56 207 ALA A C 1
ATOM 1471 O O . ALA A 1 207 ? -6.416 26.811 -22.284 1.00 87.56 207 ALA A O 1
ATOM 1472 N N . GLY A 1 208 ? -5.481 25.423 -20.797 1.00 88.94 208 GLY A N 1
ATOM 1473 C CA . GLY A 1 208 ? -6.214 24.232 -21.225 1.00 88.94 208 GLY A CA 1
ATOM 1474 C C . GLY A 1 208 ? -7.700 24.308 -20.887 1.00 88.94 208 GLY A C 1
ATOM 1475 O O . GLY A 1 208 ? -8.524 24.066 -21.761 1.00 88.94 208 GLY A O 1
ATOM 1476 N N . LEU A 1 209 ? -8.029 24.707 -19.657 1.00 90.25 209 LEU A N 1
ATOM 1477 C CA . LEU A 1 209 ? -9.412 24.818 -19.187 1.00 90.25 209 LEU A CA 1
ATOM 1478 C C . LEU A 1 209 ? -10.201 25.902 -19.933 1.00 90.25 209 LEU A C 1
ATOM 1480 O O . LEU A 1 209 ? -11.325 25.651 -20.345 1.00 90.25 209 LEU A O 1
ATOM 1484 N N . ARG A 1 210 ? -9.594 27.062 -20.214 1.00 89.88 210 ARG A N 1
ATOM 1485 C CA . ARG A 1 210 ? -10.254 28.116 -21.011 1.00 89.88 210 ARG A CA 1
ATOM 1486 C C . ARG A 1 210 ? -10.607 27.660 -22.426 1.00 89.88 210 ARG A C 1
ATOM 1488 O O . ARG A 1 210 ? -11.677 27.982 -22.918 1.00 89.88 210 ARG A O 1
ATOM 1495 N N . ARG A 1 211 ? -9.751 26.847 -23.053 1.00 83.19 211 ARG A N 1
ATOM 1496 C CA . ARG A 1 211 ? -10.055 26.253 -24.365 1.00 83.19 211 ARG A CA 1
ATOM 1497 C C . ARG A 1 211 ? -11.212 25.258 -24.323 1.00 83.19 211 ARG A C 1
ATOM 1499 O O . ARG A 1 211 ? -11.805 25.006 -25.362 1.00 83.19 211 ARG A O 1
ATOM 1506 N N . LEU A 1 212 ? -11.492 24.660 -23.165 1.00 81.44 212 LEU A N 1
ATOM 1507 C CA . LEU A 1 212 ? -12.628 23.755 -22.993 1.00 81.44 212 LEU A CA 1
ATOM 1508 C C . LEU A 1 212 ? -13.941 24.529 -22.814 1.00 81.44 212 LEU A C 1
ATOM 1510 O O . LEU A 1 212 ? -14.942 24.114 -23.385 1.00 81.44 212 LEU A O 1
ATOM 1514 N N . ASP A 1 213 ? -13.915 25.669 -22.118 1.00 79.31 213 ASP A N 1
ATOM 1515 C CA . ASP A 1 213 ? -15.067 26.584 -22.011 1.00 79.31 213 ASP A CA 1
ATOM 1516 C C . ASP A 1 213 ? -15.405 27.276 -23.340 1.00 79.31 213 ASP A C 1
ATOM 1518 O O . ASP A 1 213 ? -16.556 27.619 -23.599 1.00 79.31 213 ASP A O 1
ATOM 1522 N N . GLU A 1 214 ? -14.410 27.472 -24.204 1.00 75.62 214 GLU A N 1
ATOM 1523 C CA . GLU A 1 214 ? -14.589 28.097 -25.517 1.00 75.62 214 GLU A CA 1
ATOM 1524 C C . GLU A 1 214 ? -15.152 27.149 -26.586 1.00 75.62 214 GLU A C 1
ATOM 1526 O O . GLU A 1 214 ? -15.350 27.590 -27.717 1.00 75.62 214 GLU A O 1
ATOM 1531 N N . TYR A 1 215 ? -15.449 25.879 -26.272 1.00 65.44 215 TYR A N 1
ATOM 1532 C CA . TYR A 1 215 ? -16.229 25.046 -27.188 1.00 65.44 215 TYR A CA 1
ATOM 1533 C C . TYR A 1 215 ? -17.689 25.506 -27.158 1.00 65.44 215 TYR A C 1
ATOM 1535 O O . TYR A 1 215 ? -18.390 25.248 -26.175 1.00 65.44 215 TYR A O 1
ATOM 1543 N N . PRO A 1 216 ? -18.199 26.137 -28.232 1.00 65.56 216 PRO A N 1
ATOM 1544 C CA . PRO A 1 216 ? -19.620 26.380 -28.321 1.00 65.56 216 PRO A CA 1
ATOM 1545 C C . PRO A 1 216 ? -20.293 25.013 -28.407 1.00 65.56 216 PRO A C 1
ATOM 1547 O O . PRO A 1 216 ? -19.908 24.169 -29.222 1.00 65.56 216 PRO A O 1
ATOM 1550 N N . THR A 1 217 ? -21.313 24.797 -27.582 1.00 62.66 217 THR A N 1
ATOM 1551 C CA . THR A 1 217 ? -22.304 23.746 -27.791 1.00 62.66 217 THR A CA 1
ATOM 1552 C C . THR A 1 217 ? -23.006 24.024 -29.118 1.00 62.66 217 THR A C 1
ATOM 1554 O O . THR A 1 217 ? -24.063 24.644 -29.181 1.00 62.66 217 THR A O 1
ATOM 1557 N N . ALA A 1 218 ? -22.370 23.610 -30.213 1.00 57.06 218 ALA A N 1
ATOM 1558 C CA . ALA A 1 218 ? -22.938 23.641 -31.544 1.00 57.06 218 ALA A CA 1
ATOM 1559 C C . ALA A 1 218 ? -24.048 22.587 -31.594 1.00 57.06 218 ALA A C 1
ATOM 1561 O O . ALA A 1 218 ? -23.821 21.417 -31.894 1.00 57.06 218 ALA A O 1
ATOM 1562 N N . GLY A 1 219 ? -25.246 23.023 -31.224 1.00 69.38 219 GLY A N 1
ATOM 1563 C CA . GLY A 1 219 ? -26.474 22.264 -31.330 1.00 69.38 219 GLY A CA 1
ATOM 1564 C C . GLY A 1 219 ? -27.639 23.207 -31.574 1.00 69.38 219 GLY A C 1
ATOM 1565 O O . GLY A 1 219 ? -28.241 23.683 -30.614 1.00 69.38 219 GLY A O 1
ATOM 1566 N N . SER A 1 220 ? -27.930 23.471 -32.850 1.00 54.66 220 SER A N 1
ATOM 1567 C CA . SER A 1 220 ? -29.264 23.437 -33.487 1.00 54.66 220 SER A CA 1
ATOM 1568 C C . SER A 1 220 ? -29.175 23.977 -34.909 1.00 54.66 220 SER A C 1
ATOM 1570 O O . SER A 1 220 ? -28.686 25.116 -35.070 1.00 54.66 220 SER A O 1
#

Foldseek 3Di:
DDDPQRLVVVLCPAKQWAKKFKAQLVVRHTPYIAGDLDPPDDGRDQHPVNSVVSPVLSVQQDDPVPDDGFAKDWDDDDFWIKIWGWAADPNGIMIIIIIGGPVTGDPVRSVVSVVPPDHPPDDPPPDPDPPPPDPDPPDDDPDDDDDDDDDDDDDDDDDDDDDDDDDDDDDDDDDDDDDDDDDDDDDDDDDPPCCVVPPVNVVVVVVVVVVVVPDPPPDD